Protein AF-A0A242P2S2-F1 (afdb_monomer_lite)

pLDDT: mean 82.56, std 17.28, range [23.89, 98.62]

Radius of gyration: 19.61 Å; chains: 1; bounding box: 48×42×58 Å

Structure (mmCIF, N/CA/C/O backbone):
data_AF-A0A242P2S2-F1
#
_entry.id   AF-A0A242P2S2-F1
#
loop_
_atom_site.group_PDB
_atom_site.id
_atom_site.type_symbol
_atom_site.label_atom_id
_atom_site.label_alt_id
_atom_site.label_comp_id
_atom_site.label_asym_id
_atom_site.label_entity_id
_atom_site.label_seq_id
_atom_site.pdbx_PDB_ins_code
_atom_site.Cartn_x
_atom_site.Cartn_y
_atom_site.Cartn_z
_atom_site.occupancy
_atom_site.B_iso_or_equiv
_atom_site.auth_seq_id
_atom_site.auth_comp_id
_atom_site.auth_asym_id
_atom_site.auth_atom_id
_atom_site.pdbx_PDB_model_num
ATOM 1 N N . ASP A 1 1 ? -19.877 22.192 -16.327 1.00 37.09 1 ASP A N 1
ATOM 2 C CA . ASP A 1 1 ? -19.896 20.778 -16.741 1.00 37.09 1 ASP A CA 1
ATOM 3 C C . ASP A 1 1 ? -18.847 20.513 -17.806 1.00 37.09 1 ASP A C 1
ATOM 5 O O . ASP A 1 1 ? -19.151 20.119 -18.924 1.00 37.09 1 ASP A O 1
ATOM 9 N N . ASP A 1 2 ? -17.588 20.746 -17.455 1.00 23.89 2 ASP A N 1
ATOM 10 C CA . ASP A 1 2 ? -16.438 20.114 -18.084 1.00 23.89 2 ASP A CA 1
ATOM 11 C C . ASP A 1 2 ? -16.195 18.804 -17.329 1.00 23.89 2 ASP A C 1
ATOM 13 O O . ASP A 1 2 ? -15.758 18.801 -16.185 1.00 23.89 2 ASP A O 1
ATOM 17 N N . GLY A 1 3 ? -16.570 17.675 -17.927 1.00 27.97 3 GLY A N 1
ATOM 18 C CA . GLY A 1 3 ? -16.524 16.349 -17.304 1.00 27.97 3 GLY A CA 1
ATOM 19 C C . GLY A 1 3 ? -15.111 15.806 -17.052 1.00 27.97 3 GLY A C 1
ATOM 20 O O . GLY A 1 3 ? -14.824 14.672 -17.424 1.00 27.97 3 GLY A O 1
ATOM 21 N N . SER A 1 4 ? -14.231 16.592 -16.430 1.00 29.72 4 SER A N 1
ATOM 22 C CA . SER A 1 4 ? -13.007 16.101 -15.813 1.00 29.72 4 SER A CA 1
ATOM 23 C C . SER A 1 4 ? -13.365 15.532 -14.442 1.00 29.72 4 SER A C 1
ATOM 25 O O . SER A 1 4 ? -13.563 16.242 -13.458 1.00 29.72 4 SER A O 1
ATOM 27 N N . ASP A 1 5 ? -13.507 14.210 -14.392 1.00 37.41 5 ASP A N 1
ATOM 28 C CA . ASP A 1 5 ? -13.643 13.459 -13.150 1.00 37.41 5 ASP A CA 1
ATOM 29 C C . ASP A 1 5 ? -12.279 13.449 -12.435 1.00 37.41 5 ASP A C 1
ATOM 31 O O . ASP A 1 5 ? -11.547 12.456 -12.436 1.00 37.41 5 ASP A O 1
ATOM 35 N N . TYR A 1 6 ? -11.895 14.599 -11.866 1.00 35.59 6 TYR A N 1
ATOM 36 C CA . TYR A 1 6 ? -10.832 14.705 -10.866 1.00 35.59 6 TYR A CA 1
ATOM 37 C C . TYR A 1 6 ? -11.293 13.973 -9.603 1.00 35.59 6 TYR A C 1
ATOM 39 O O . TYR A 1 6 ? -11.671 14.583 -8.607 1.00 35.59 6 TYR A O 1
ATOM 47 N N . GLY A 1 7 ? -11.298 12.643 -9.679 1.00 40.62 7 GLY A N 1
ATOM 48 C CA . GLY A 1 7 ? -11.591 11.747 -8.577 1.00 40.62 7 GLY A CA 1
ATOM 49 C C . GLY A 1 7 ? -12.837 12.136 -7.798 1.00 40.62 7 GLY A C 1
ATOM 50 O O . GLY A 1 7 ? -12.698 12.433 -6.619 1.00 40.62 7 GLY A O 1
ATOM 51 N N . ASP A 1 8 ? -14.008 12.120 -8.437 1.00 39.59 8 ASP A N 1
ATOM 52 C CA . ASP A 1 8 ? -15.352 12.064 -7.857 1.00 39.59 8 ASP A CA 1
ATOM 53 C C . ASP A 1 8 ? -15.370 12.423 -6.358 1.00 39.59 8 ASP A C 1
ATOM 55 O O . ASP A 1 8 ? -15.346 11.571 -5.453 1.00 39.59 8 ASP A O 1
ATOM 59 N N . TYR A 1 9 ? -15.245 13.730 -6.122 1.00 43.03 9 TYR A N 1
ATOM 60 C CA . TYR A 1 9 ? -15.128 14.369 -4.821 1.00 43.03 9 TYR A CA 1
ATOM 61 C C . TYR A 1 9 ? -16.240 13.853 -3.897 1.00 43.03 9 TYR A C 1
ATOM 63 O O . TYR A 1 9 ? -17.414 14.153 -4.101 1.00 43.03 9 TYR A O 1
ATOM 71 N N . ARG A 1 10 ? -15.897 13.092 -2.842 1.00 44.62 10 ARG A N 1
ATOM 72 C CA . ARG A 1 10 ? -16.881 12.484 -1.908 1.00 44.62 10 ARG A CA 1
ATOM 73 C C . ARG A 1 10 ? -17.629 13.498 -1.021 1.00 44.62 10 ARG A C 1
ATOM 75 O O . ARG A 1 10 ? -18.246 13.105 -0.030 1.00 44.62 10 ARG A O 1
ATOM 82 N N . GLY A 1 11 ? -17.581 14.783 -1.361 1.00 36.41 11 GLY A N 1
ATOM 83 C CA . GLY A 1 11 ? -18.175 15.864 -0.593 1.00 36.41 11 GLY A CA 1
ATOM 84 C C . GLY A 1 11 ? -17.327 16.256 0.614 1.00 36.41 11 GLY A C 1
ATOM 85 O O . GLY A 1 11 ? -16.681 15.429 1.263 1.00 36.41 11 GLY A O 1
ATOM 86 N N . TYR A 1 12 ? -17.360 17.542 0.942 1.00 37.66 12 TYR A N 1
ATOM 87 C CA . TYR A 1 12 ? -16.986 18.023 2.261 1.00 37.66 12 TYR A CA 1
ATOM 88 C C . TYR A 1 12 ? -18.095 17.681 3.275 1.00 37.66 12 TYR A C 1
ATOM 90 O O . TYR A 1 12 ? -19.274 17.865 2.960 1.00 37.66 12 TYR A O 1
ATOM 98 N N . PRO A 1 13 ? -17.754 17.250 4.504 1.00 48.38 13 PRO A N 1
ATOM 99 C CA . PRO A 1 13 ? -16.435 16.825 4.970 1.00 48.38 13 PRO A CA 1
ATOM 100 C C . PRO A 1 13 ? -16.262 15.303 4.807 1.00 48.38 13 PRO A C 1
ATOM 102 O O . PRO A 1 13 ? -16.835 14.521 5.570 1.00 48.38 13 PRO A O 1
ATOM 105 N N . SER A 1 14 ? -15.435 14.851 3.860 1.00 53.22 14 SER A N 1
ATOM 106 C CA . SER A 1 14 ? -14.985 13.454 3.819 1.00 53.22 14 SER A CA 1
ATOM 107 C C . SER A 1 14 ? -13.578 13.362 4.418 1.00 53.22 14 SER A C 1
ATOM 109 O O . SER A 1 14 ? -12.590 13.781 3.823 1.00 53.22 14 SER A O 1
ATOM 111 N N . LYS A 1 15 ? -13.488 12.849 5.652 1.00 58.38 15 LYS A N 1
ATOM 112 C CA . LYS A 1 15 ? -12.239 12.696 6.431 1.00 58.38 15 LYS A CA 1
ATOM 113 C C . LYS A 1 15 ? -11.510 11.369 6.134 1.00 58.38 15 LYS A C 1
ATOM 115 O O . LYS A 1 15 ? -10.888 10.790 7.017 1.00 58.38 15 LYS A O 1
ATOM 120 N N . GLY A 1 16 ? -11.668 10.833 4.919 1.00 64.56 16 GLY A N 1
ATOM 121 C CA . GLY A 1 16 ? -11.170 9.512 4.514 1.00 64.56 16 GLY A CA 1
ATOM 122 C C . GLY A 1 16 ? -12.272 8.516 4.127 1.00 64.56 16 GLY A C 1
ATOM 123 O O . GLY A 1 16 ? -13.381 8.892 3.739 1.00 64.56 16 GLY A O 1
ATOM 124 N N . ILE A 1 17 ? -11.967 7.216 4.203 1.00 66.75 17 ILE A N 1
ATOM 125 C CA . ILE A 1 17 ? -12.902 6.138 3.842 1.00 66.75 17 ILE A CA 1
ATOM 126 C C . ILE A 1 17 ? -13.903 5.935 4.991 1.00 66.75 17 ILE A C 1
ATOM 128 O O . ILE A 1 17 ? -13.603 5.281 5.985 1.00 66.75 17 ILE A O 1
ATOM 132 N N . LYS A 1 18 ? -15.110 6.500 4.860 1.00 60.59 18 LYS A N 1
ATOM 133 C CA . LYS A 1 18 ? -16.206 6.289 5.820 1.00 60.59 18 LYS A CA 1
ATOM 134 C C . LYS A 1 18 ? -16.840 4.915 5.616 1.00 60.59 18 LYS A C 1
ATOM 136 O O . LYS A 1 18 ? -17.357 4.636 4.535 1.00 60.59 18 LYS A O 1
ATOM 141 N N . VAL A 1 19 ? -16.893 4.106 6.672 1.00 59.22 19 VAL A N 1
ATOM 142 C CA . VAL A 1 19 ? -17.586 2.812 6.660 1.00 59.22 19 VAL A CA 1
ATOM 143 C C . VAL A 1 19 ? -18.727 2.837 7.670 1.00 59.22 19 VAL A C 1
ATOM 145 O O . VAL A 1 19 ? -18.517 3.033 8.861 1.00 59.22 19 VAL A O 1
ATOM 148 N N . LEU A 1 20 ? -19.962 2.701 7.181 1.00 52.44 20 LEU A N 1
ATOM 149 C CA . LEU A 1 20 ? -21.168 2.861 8.003 1.00 52.44 20 LEU A CA 1
ATOM 150 C C . LEU A 1 20 ? -21.566 1.576 8.744 1.00 52.44 20 LEU A C 1
ATOM 152 O O . LEU A 1 20 ? -22.248 1.669 9.762 1.00 52.44 20 LEU A O 1
ATOM 156 N N . ARG A 1 21 ? -21.179 0.393 8.232 1.00 53.78 21 ARG A N 1
ATOM 157 C CA . ARG A 1 21 ? -21.524 -0.940 8.773 1.00 53.78 21 ARG A CA 1
ATOM 158 C C . ARG A 1 21 ? -20.521 -2.015 8.328 1.00 53.78 21 ARG A C 1
ATOM 160 O O . ARG A 1 21 ? -20.844 -2.864 7.499 1.00 53.78 21 ARG A O 1
ATOM 167 N N . ALA A 1 22 ? -19.299 -1.982 8.853 1.00 51.09 22 ALA A N 1
ATOM 168 C CA . ALA A 1 22 ? -18.319 -3.028 8.573 1.00 51.09 22 ALA A CA 1
ATOM 169 C C . ALA A 1 22 ? -18.660 -4.290 9.367 1.00 51.09 22 ALA A C 1
ATOM 171 O O . ALA A 1 22 ? -18.365 -4.371 10.555 1.00 51.09 22 ALA A O 1
ATOM 172 N N . THR A 1 23 ? -19.333 -5.249 8.740 1.00 52.47 23 THR A N 1
ATOM 173 C CA . THR A 1 23 ? -19.746 -6.481 9.435 1.00 52.47 23 THR A CA 1
ATOM 174 C C . THR A 1 23 ? -18.936 -7.707 9.022 1.00 52.47 23 THR A C 1
ATOM 176 O O . THR A 1 23 ? -19.083 -8.758 9.640 1.00 52.47 23 THR A O 1
ATOM 179 N N . ASN A 1 24 ? -18.059 -7.592 8.016 1.00 60.16 24 ASN A N 1
ATOM 180 C CA . ASN A 1 24 ? -17.235 -8.696 7.529 1.00 60.16 24 ASN A CA 1
ATOM 181 C C . ASN A 1 24 ? -16.233 -8.202 6.474 1.00 60.16 24 ASN A C 1
ATOM 183 O O . ASN A 1 24 ? -16.622 -7.824 5.370 1.00 60.16 24 ASN A O 1
ATOM 187 N N . SER A 1 25 ? -14.941 -8.252 6.798 1.00 67.88 25 SER A N 1
ATOM 188 C CA . SER A 1 25 ? -13.873 -8.064 5.814 1.00 67.88 25 SER A CA 1
ATOM 189 C C . SER A 1 25 ? -13.501 -9.405 5.184 1.00 67.88 25 SER A C 1
ATOM 191 O O . SER A 1 25 ? -13.302 -10.395 5.885 1.00 67.88 25 SER A O 1
ATOM 193 N N . GLY A 1 26 ? -13.383 -9.458 3.855 1.00 77.25 26 GLY A N 1
ATOM 194 C CA . GLY A 1 26 ? -12.822 -10.634 3.181 1.00 77.25 26 GLY A CA 1
ATOM 195 C C . GLY A 1 26 ? -13.457 -11.045 1.859 1.00 77.25 26 GLY A C 1
ATOM 196 O O . GLY A 1 26 ? -12.910 -11.938 1.212 1.00 77.25 26 GLY A O 1
ATOM 197 N N . ASN A 1 27 ? -14.557 -10.417 1.429 1.00 88.19 27 ASN A N 1
ATOM 198 C CA . ASN A 1 27 ? -15.068 -10.595 0.068 1.00 88.19 27 ASN A CA 1
ATOM 199 C C . ASN A 1 27 ? -14.781 -9.350 -0.769 1.00 88.19 27 ASN A C 1
ATOM 201 O O . ASN A 1 27 ? -15.492 -8.351 -0.675 1.00 88.19 27 ASN A O 1
ATOM 205 N N . TYR A 1 28 ? -13.763 -9.452 -1.617 1.00 90.75 28 TYR A N 1
ATOM 206 C CA . TYR A 1 28 ? -13.315 -8.379 -2.498 1.00 90.75 28 TYR A CA 1
ATOM 207 C C . TYR A 1 28 ? -13.817 -8.536 -3.936 1.00 90.75 28 TYR A C 1
ATOM 209 O O . TYR A 1 28 ? -13.301 -7.871 -4.819 1.00 90.75 28 TYR A O 1
ATOM 217 N N . GLN A 1 29 ? -14.786 -9.416 -4.210 1.00 92.50 29 GLN A N 1
ATOM 218 C CA . GLN A 1 29 ? -15.284 -9.618 -5.572 1.00 92.50 29 GLN A CA 1
ATOM 219 C C . GLN A 1 29 ? -16.227 -8.495 -6.015 1.00 92.50 29 GLN A C 1
ATOM 221 O O . GLN A 1 29 ? -17.246 -8.219 -5.379 1.00 92.50 29 GLN A O 1
ATOM 226 N N . GLY A 1 30 ? -15.920 -7.929 -7.178 1.00 89.94 30 GLY A N 1
ATOM 227 C CA . GLY A 1 30 ? -16.681 -6.880 -7.837 1.00 89.94 30 GLY A CA 1
ATOM 228 C C . GLY A 1 30 ? -16.556 -5.519 -7.158 1.00 89.94 30 GLY A C 1
ATOM 229 O O . GLY A 1 30 ? -16.294 -5.401 -5.969 1.00 89.94 30 GLY A O 1
ATOM 230 N N . GLU A 1 31 ? -16.818 -4.465 -7.920 1.00 87.12 31 GLU A N 1
ATOM 231 C CA . GLU A 1 31 ? -16.674 -3.075 -7.472 1.00 87.12 31 GLU A CA 1
ATOM 232 C C . GLU A 1 31 ? -17.501 -2.745 -6.217 1.00 87.12 31 GLU A C 1
ATOM 234 O O . GLU A 1 31 ? -17.075 -1.979 -5.356 1.00 87.12 31 GLU A O 1
ATOM 239 N N . THR A 1 32 ? -18.662 -3.389 -6.038 1.00 85.56 32 THR A N 1
ATOM 240 C CA . THR A 1 32 ? -19.497 -3.176 -4.841 1.00 85.56 32 THR A CA 1
ATOM 241 C C . THR A 1 32 ? -18.808 -3.583 -3.534 1.00 85.56 32 THR A C 1
ATOM 243 O O . THR A 1 32 ? -19.297 -3.228 -2.464 1.00 85.56 32 THR A O 1
ATOM 246 N N . SER A 1 33 ? -17.695 -4.327 -3.585 1.00 87.06 33 SER A N 1
ATOM 247 C CA . SER A 1 33 ? -16.920 -4.678 -2.395 1.00 87.06 33 SER A CA 1
ATOM 248 C C . SER A 1 33 ? -16.238 -3.468 -1.755 1.00 87.06 33 SER A C 1
ATOM 250 O O . SER A 1 33 ? -15.971 -3.506 -0.554 1.00 87.06 33 SER A O 1
ATOM 252 N N . ILE A 1 34 ? -15.988 -2.398 -2.521 1.00 84.81 34 ILE A N 1
ATOM 253 C CA . ILE A 1 34 ? -15.310 -1.177 -2.057 1.00 84.81 34 ILE A CA 1
ATOM 254 C C . ILE A 1 34 ? -16.039 -0.557 -0.861 1.00 84.81 34 ILE A C 1
ATOM 256 O O . ILE A 1 34 ? -15.402 -0.052 0.058 1.00 84.81 34 ILE A O 1
ATOM 260 N N . THR A 1 35 ? -17.372 -0.618 -0.844 1.00 82.38 35 THR A N 1
ATOM 261 C CA . THR A 1 35 ? -18.205 -0.053 0.232 1.00 82.38 35 THR A CA 1
ATOM 262 C C . THR A 1 35 ? -18.628 -1.076 1.286 1.00 82.38 35 THR A C 1
ATOM 264 O O . THR A 1 35 ? -19.299 -0.718 2.254 1.00 82.38 35 THR A O 1
ATOM 267 N N . LYS A 1 36 ? -18.240 -2.346 1.116 1.00 83.12 36 LYS A N 1
ATOM 268 C CA . LYS A 1 36 ? -18.606 -3.463 2.004 1.00 83.12 36 LYS A CA 1
ATOM 269 C C . LYS A 1 36 ? -17.458 -3.949 2.886 1.00 83.12 36 LYS A C 1
ATOM 271 O O . LYS A 1 36 ? -17.711 -4.694 3.823 1.00 83.12 36 LYS A O 1
ATOM 276 N N . ASN A 1 37 ? -16.224 -3.541 2.600 1.00 86.44 37 ASN A N 1
ATOM 277 C CA . ASN A 1 37 ? -15.040 -3.939 3.356 1.00 86.44 37 ASN A CA 1
ATOM 278 C C . ASN A 1 37 ? -14.344 -2.712 3.946 1.00 86.44 37 ASN A C 1
ATOM 280 O O . ASN A 1 37 ? -14.461 -1.600 3.427 1.00 86.44 37 ASN A O 1
ATOM 284 N N . ASN A 1 38 ? -13.580 -2.936 5.010 1.00 88.88 38 ASN A N 1
ATOM 285 C CA . ASN A 1 38 ? -12.728 -1.905 5.579 1.00 88.88 38 ASN A CA 1
ATOM 286 C C . ASN A 1 38 ? -11.386 -1.825 4.855 1.00 88.88 38 ASN A C 1
ATOM 288 O O . ASN A 1 38 ? -10.821 -2.833 4.427 1.00 88.88 38 ASN A O 1
ATOM 292 N N . PHE A 1 39 ? -10.858 -0.608 4.803 1.00 90.56 39 PHE A N 1
ATOM 293 C CA . PHE A 1 39 ? -9.456 -0.361 4.511 1.00 90.56 39 PHE A CA 1
ATOM 294 C C . PHE A 1 39 ? -8.560 -0.888 5.648 1.00 90.56 39 PHE A C 1
ATOM 296 O O . PHE A 1 39 ? -8.945 -0.805 6.815 1.00 90.56 39 PHE A O 1
ATOM 303 N N . PRO A 1 40 ? -7.340 -1.356 5.369 1.00 94.25 40 PRO A N 1
ATOM 304 C CA . PRO A 1 40 ? -6.748 -1.621 4.052 1.00 94.25 40 PRO A CA 1
ATOM 305 C C . PRO A 1 40 ? -6.909 -3.077 3.568 1.00 94.25 40 PRO A C 1
ATOM 307 O O . PRO A 1 40 ? -7.127 -3.988 4.369 1.00 94.25 40 PRO A O 1
ATOM 310 N N . THR A 1 41 ? -6.714 -3.302 2.262 1.00 94.75 41 THR A N 1
ATOM 311 C CA . THR A 1 41 ? -6.437 -4.626 1.661 1.00 94.75 41 THR A CA 1
ATOM 312 C C . THR A 1 41 ? -4.970 -4.831 1.304 1.00 94.75 41 THR A C 1
ATOM 314 O O . THR A 1 41 ? -4.519 -5.972 1.204 1.00 94.75 41 THR A O 1
ATOM 317 N N . THR A 1 42 ? -4.206 -3.758 1.119 1.00 96.69 42 THR A N 1
ATOM 318 C CA . THR A 1 42 ? -2.761 -3.827 0.874 1.00 96.69 42 THR A CA 1
ATOM 319 C C . THR A 1 42 ? -1.986 -3.307 2.075 1.00 96.69 42 THR A C 1
ATOM 321 O O . THR A 1 42 ? -2.492 -2.487 2.835 1.00 96.69 42 THR A O 1
ATOM 324 N N . GLY A 1 43 ? -0.745 -3.738 2.262 1.00 97.25 43 GLY A N 1
ATOM 325 C CA . GLY A 1 43 ? 0.096 -3.215 3.338 1.00 97.25 43 GLY A CA 1
ATOM 326 C C . GLY A 1 43 ? 1.578 -3.288 3.015 1.00 97.25 43 GLY A C 1
ATOM 327 O O . GLY A 1 43 ? 1.986 -4.020 2.120 1.00 97.25 43 GLY A O 1
ATOM 328 N N . SER A 1 44 ? 2.362 -2.523 3.762 1.00 97.81 44 SER A N 1
ATOM 329 C CA . SER A 1 44 ? 3.824 -2.532 3.773 1.00 97.81 44 SER A CA 1
ATOM 330 C C . SER A 1 44 ? 4.287 -2.156 5.177 1.00 97.81 44 SER A C 1
ATOM 332 O O . SER A 1 44 ? 3.534 -1.541 5.938 1.00 97.81 44 SER A O 1
ATOM 334 N N . HIS A 1 45 ? 5.523 -2.509 5.526 1.00 97.69 45 HIS A N 1
ATOM 335 C CA . HIS A 1 45 ? 6.109 -2.131 6.807 1.00 97.69 45 HIS A CA 1
ATOM 336 C C . HIS A 1 45 ? 6.115 -0.601 6.978 1.00 97.69 45 HIS A C 1
ATOM 338 O O . HIS A 1 45 ? 6.422 0.142 6.043 1.00 97.69 45 HIS A O 1
ATOM 344 N N . GLY A 1 46 ? 5.754 -0.131 8.172 1.00 95.50 46 GLY A N 1
ATOM 345 C CA . GLY A 1 46 ? 5.788 1.285 8.546 1.00 95.50 46 GLY A CA 1
ATOM 346 C C . GLY A 1 46 ? 4.564 2.097 8.114 1.00 95.50 46 GLY A C 1
ATOM 347 O O . GLY A 1 46 ? 4.293 3.127 8.726 1.00 95.50 46 GLY A O 1
ATOM 348 N N . LEU A 1 47 ? 3.765 1.622 7.149 1.00 95.56 47 LEU A N 1
ATOM 349 C CA . LEU A 1 47 ? 2.523 2.303 6.772 1.00 95.56 47 LEU A CA 1
ATOM 350 C C . LEU A 1 47 ? 1.548 2.343 7.950 1.00 95.56 47 LEU A C 1
ATOM 352 O O . LEU A 1 47 ? 1.426 1.378 8.712 1.00 95.56 47 LEU A O 1
ATOM 356 N N . TYR A 1 48 ? 0.840 3.460 8.104 1.00 94.81 48 TYR A N 1
ATOM 357 C CA . TYR A 1 48 ? -0.082 3.655 9.217 1.00 94.81 48 TYR A CA 1
ATOM 358 C C . TYR A 1 48 ? -1.343 4.416 8.834 1.00 94.81 48 TYR A C 1
ATOM 360 O O . TYR A 1 48 ? -1.386 5.154 7.860 1.00 94.81 48 TYR A O 1
ATOM 368 N N . PHE A 1 49 ? -2.387 4.262 9.635 1.00 93.44 49 PHE A N 1
ATOM 369 C CA . PHE A 1 49 ? -3.618 5.029 9.493 1.00 93.44 49 PHE A CA 1
ATOM 370 C C . PHE A 1 49 ? -4.217 5.346 10.856 1.00 93.44 49 PHE A C 1
ATOM 372 O O . PHE A 1 49 ? -3.826 4.775 11.876 1.00 93.44 49 PHE A O 1
ATOM 379 N N . TYR A 1 50 ? -5.166 6.274 10.865 1.00 93.00 50 TYR A N 1
ATOM 380 C CA . TYR A 1 50 ? -5.849 6.714 12.071 1.00 93.00 50 TYR A CA 1
ATOM 381 C C . TYR A 1 50 ? -7.296 6.226 12.066 1.00 93.00 50 TYR A C 1
ATOM 383 O O . TYR A 1 50 ? -7.998 6.368 11.065 1.00 93.00 50 TYR A O 1
ATOM 391 N N . LEU A 1 51 ? -7.754 5.687 13.194 1.00 92.31 51 LEU A N 1
ATOM 392 C CA . LEU A 1 51 ? -9.172 5.451 13.445 1.00 92.31 51 LEU A CA 1
ATOM 393 C C . LEU A 1 51 ? -9.737 6.572 14.316 1.00 92.31 51 LEU A C 1
ATOM 395 O O . LEU A 1 51 ? -9.355 6.718 15.481 1.00 92.31 51 LEU A O 1
ATOM 399 N N . LEU A 1 52 ? -10.671 7.327 13.738 1.00 89.88 52 LEU A N 1
ATOM 400 C CA . LEU A 1 52 ? -11.534 8.266 14.449 1.00 89.88 52 LEU A CA 1
ATOM 401 C C . LEU A 1 52 ? -12.743 7.509 14.996 1.00 89.88 52 LEU A C 1
ATOM 403 O O . LEU A 1 52 ? -13.442 6.815 14.257 1.00 89.88 52 LEU A O 1
ATOM 407 N N . LEU A 1 53 ? -12.973 7.631 16.299 1.00 87.00 53 LEU A N 1
ATOM 408 C CA . LEU A 1 53 ? -13.928 6.810 17.035 1.00 87.00 53 LEU A CA 1
ATOM 409 C C . LEU A 1 53 ? -15.057 7.683 17.587 1.00 87.00 53 LEU A C 1
ATOM 411 O O . LEU A 1 53 ? -14.815 8.745 18.154 1.00 87.00 53 LEU A O 1
ATOM 415 N N . GLY A 1 54 ? -16.298 7.224 17.428 1.00 86.38 54 GLY A N 1
ATOM 416 C CA . GLY A 1 54 ? -17.476 7.838 18.038 1.00 86.38 54 GLY A CA 1
ATOM 417 C C . GLY A 1 54 ? -17.964 7.007 19.222 1.00 86.38 54 GLY A C 1
ATOM 418 O O . GLY A 1 54 ? -18.097 5.793 19.103 1.00 86.38 54 GLY A O 1
ATOM 419 N N . GLY A 1 55 ? -18.239 7.649 20.359 1.00 89.31 55 GLY A N 1
ATOM 420 C CA . GLY A 1 55 ? -18.795 6.983 21.547 1.00 89.31 55 GLY A CA 1
ATOM 421 C C . GLY A 1 55 ? -17.799 6.169 22.386 1.00 89.31 55 GLY A C 1
ATOM 422 O O . GLY A 1 55 ? -18.196 5.609 23.402 1.00 89.31 55 GLY A O 1
ATOM 423 N N . ILE A 1 56 ? -16.518 6.125 22.007 1.00 92.94 56 ILE A N 1
ATOM 424 C CA . ILE A 1 56 ? -15.425 5.517 22.779 1.00 92.94 56 ILE A CA 1
ATOM 425 C C . ILE A 1 56 ? -14.142 6.328 22.578 1.00 92.94 56 ILE A C 1
ATOM 427 O O . ILE A 1 56 ? -13.921 6.874 21.496 1.00 92.94 56 ILE A O 1
ATOM 431 N N . THR A 1 57 ? -13.299 6.425 23.609 1.00 95.75 57 THR A N 1
ATOM 432 C CA . THR A 1 57 ? -12.028 7.150 23.500 1.00 95.75 57 THR A CA 1
ATOM 433 C C . THR A 1 57 ? -10.919 6.265 22.916 1.00 95.75 57 THR A C 1
ATOM 435 O O . THR A 1 57 ? -10.938 5.042 23.105 1.00 95.75 57 THR A O 1
ATOM 438 N N . PRO A 1 58 ? -9.915 6.854 22.242 1.00 96.81 58 PRO 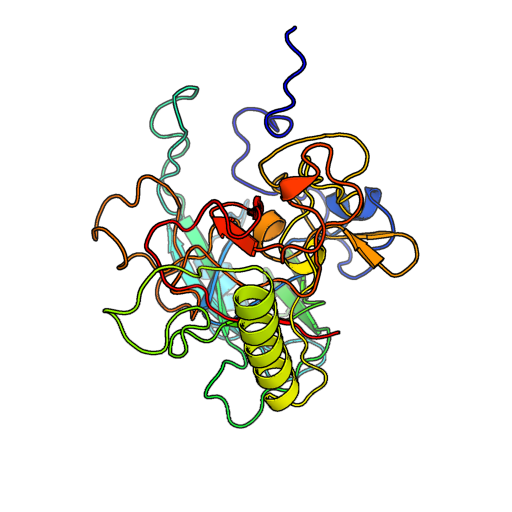A N 1
ATOM 439 C CA . PRO A 1 58 ? -8.727 6.126 21.808 1.00 96.81 58 PRO A CA 1
ATOM 440 C C . PRO A 1 58 ? -8.035 5.362 22.949 1.00 96.81 58 PRO A C 1
ATOM 442 O O . PRO A 1 58 ? -7.659 4.207 22.782 1.00 96.81 58 PRO A O 1
ATOM 445 N N . GLU A 1 59 ? -7.918 5.951 24.139 1.00 97.62 59 GLU A N 1
ATOM 446 C CA . GLU A 1 59 ? -7.290 5.321 25.307 1.00 97.62 59 GLU A CA 1
ATOM 447 C C . GLU A 1 59 ? -8.027 4.049 25.733 1.00 97.62 59 GLU A C 1
ATOM 449 O O . GLU A 1 59 ? -7.385 3.045 26.043 1.00 97.62 59 GLU A O 1
ATOM 454 N N . ALA A 1 60 ? -9.364 4.066 25.711 1.00 96.50 60 ALA A N 1
ATOM 455 C CA . ALA A 1 60 ? -10.177 2.902 26.045 1.00 96.50 60 ALA A CA 1
ATOM 456 C C . ALA A 1 60 ? -9.985 1.773 25.021 1.00 96.50 60 ALA A C 1
ATOM 458 O O . ALA A 1 60 ? -9.811 0.617 25.406 1.00 96.50 60 ALA A O 1
ATOM 459 N N . VAL A 1 61 ? -9.921 2.101 23.725 1.00 96.62 61 VAL A N 1
ATOM 460 C CA . VAL A 1 61 ? -9.610 1.117 22.675 1.00 96.62 61 VAL A CA 1
ATOM 461 C C . VAL A 1 61 ? -8.197 0.556 22.840 1.00 96.62 61 VAL A C 1
ATOM 463 O O . VAL A 1 61 ? -8.004 -0.657 22.731 1.00 96.62 61 VAL A O 1
ATOM 466 N N . LEU A 1 62 ? -7.205 1.397 23.148 1.00 98.12 62 LEU A N 1
ATOM 467 C CA . LEU A 1 62 ? -5.842 0.933 23.412 1.00 98.12 62 LEU A CA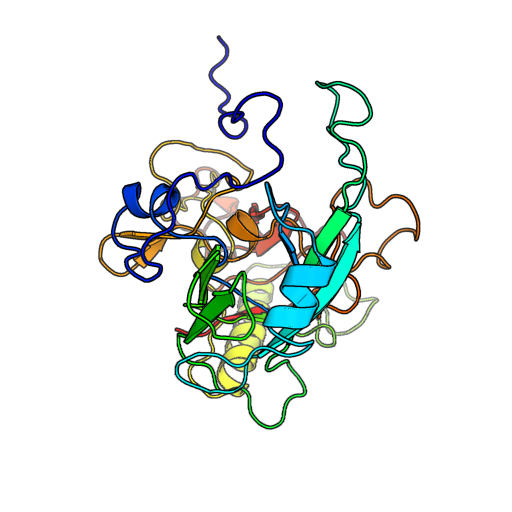 1
ATOM 468 C C . LEU A 1 62 ? -5.798 0.001 24.632 1.00 98.12 62 LEU A C 1
ATOM 470 O O . LEU A 1 62 ? -5.146 -1.039 24.578 1.00 98.12 62 LEU A O 1
ATOM 474 N N . ALA A 1 63 ? -6.507 0.335 25.711 1.00 97.75 63 ALA A N 1
ATOM 475 C CA . ALA A 1 63 ? -6.590 -0.496 26.910 1.00 97.75 63 ALA A CA 1
ATOM 476 C C . ALA A 1 63 ? -7.293 -1.842 26.646 1.00 97.75 63 ALA A C 1
ATOM 478 O O . ALA A 1 63 ? -6.868 -2.870 27.171 1.00 97.75 63 ALA A O 1
ATOM 479 N N . ALA A 1 64 ? -8.327 -1.856 25.799 1.00 97.31 64 ALA A N 1
ATOM 480 C CA . ALA A 1 64 ? -9.059 -3.065 25.424 1.00 97.31 64 ALA A CA 1
ATOM 481 C C . ALA A 1 64 ? -8.220 -4.050 24.592 1.00 97.31 64 ALA A C 1
ATOM 483 O O . ALA A 1 64 ? -8.329 -5.263 24.771 1.00 97.31 64 ALA A O 1
ATOM 484 N N . ASN A 1 65 ? -7.380 -3.541 23.684 1.00 97.75 65 ASN A N 1
ATOM 485 C CA . ASN A 1 65 ? -6.672 -4.368 22.699 1.00 97.75 65 ASN A CA 1
ATOM 486 C C . ASN A 1 65 ? -5.183 -4.573 23.012 1.00 97.75 65 ASN A C 1
ATOM 488 O O . ASN A 1 65 ? -4.578 -5.523 22.515 1.00 97.75 65 ASN A O 1
ATOM 492 N N . GLY A 1 66 ? -4.593 -3.701 23.831 1.00 97.75 66 GLY A N 1
ATOM 493 C CA . GLY A 1 66 ? -3.152 -3.612 24.030 1.00 97.75 66 GLY A CA 1
ATOM 494 C C . GLY A 1 66 ? -2.435 -2.884 22.887 1.00 97.75 66 GLY A C 1
ATOM 495 O O . GLY A 1 66 ? -3.028 -2.478 21.890 1.00 97.75 66 GLY A O 1
ATOM 496 N N . ARG A 1 67 ? -1.115 -2.720 23.038 1.00 98.19 67 ARG A N 1
ATOM 497 C CA . ARG A 1 67 ? -0.260 -2.017 22.061 1.00 98.19 67 ARG A CA 1
ATOM 498 C C . ARG A 1 67 ? 0.059 -2.836 20.815 1.00 98.19 67 ARG A C 1
ATOM 500 O O . ARG A 1 67 ? 0.442 -2.257 19.809 1.00 98.19 67 ARG A O 1
ATOM 507 N N . THR A 1 68 ? -0.074 -4.158 20.879 1.00 98.31 68 THR A N 1
ATOM 508 C CA . THR A 1 68 ? 0.279 -5.045 19.769 1.00 98.31 68 THR A CA 1
ATOM 509 C C . THR A 1 68 ? -0.872 -5.983 19.472 1.00 98.31 68 THR A C 1
ATOM 511 O O . THR A 1 68 ? -1.261 -6.772 20.332 1.00 98.31 68 THR A O 1
ATOM 514 N N . ILE A 1 69 ? -1.368 -5.954 18.237 1.00 98.00 69 ILE A N 1
ATOM 515 C CA . ILE A 1 69 ? -2.405 -6.875 17.765 1.00 98.00 69 ILE A CA 1
ATOM 516 C C . ILE A 1 69 ? -1.780 -7.866 16.789 1.00 98.00 69 ILE A C 1
ATOM 518 O O . ILE A 1 69 ? -1.111 -7.487 15.826 1.00 98.00 69 ILE A O 1
ATOM 522 N N . LYS A 1 70 ? -2.002 -9.154 17.040 1.00 97.69 70 LYS A N 1
ATOM 523 C CA . LYS A 1 70 ? -1.677 -10.233 16.103 1.00 97.69 70 LYS A CA 1
ATOM 524 C C . LYS A 1 70 ? -2.887 -10.535 15.225 1.00 97.69 70 LYS A C 1
ATOM 526 O O . LYS A 1 70 ? -4.025 -10.331 15.650 1.00 97.69 70 LYS A O 1
ATOM 531 N N . SER A 1 71 ? -2.635 -11.001 14.007 1.00 96.75 71 SER A N 1
ATOM 532 C CA . SER A 1 71 ? -3.702 -11.445 13.118 1.00 96.75 71 SER A CA 1
ATOM 533 C C . SER A 1 71 ? -4.430 -12.658 13.694 1.00 96.75 71 SER A C 1
ATOM 535 O O . SER A 1 71 ? -3.859 -13.444 14.454 1.00 96.75 71 SER A O 1
ATOM 537 N N . VAL A 1 72 ? -5.693 -12.822 13.306 1.00 95.88 72 VAL A N 1
ATOM 538 C CA . VAL A 1 72 ? -6.536 -13.954 13.715 1.00 95.88 72 VAL A CA 1
ATOM 539 C C . VAL A 1 72 ? -5.926 -15.278 13.252 1.00 95.88 72 VAL A C 1
ATOM 541 O O . VAL A 1 72 ? -5.885 -16.246 14.003 1.00 95.88 72 VAL A O 1
ATOM 544 N N . GLU A 1 73 ? -5.407 -15.308 12.028 1.00 95.38 73 GLU A N 1
ATOM 545 C CA . GLU A 1 73 ? -4.779 -16.476 11.417 1.00 95.38 73 GLU A CA 1
ATOM 546 C C . GLU A 1 73 ? -3.312 -16.655 11.849 1.00 95.38 73 GLU A C 1
ATOM 548 O O . GLU A 1 73 ? -2.676 -17.635 11.463 1.00 95.38 73 GLU A O 1
ATOM 553 N N . GLY A 1 74 ? -2.737 -15.719 12.610 1.00 94.00 74 GLY A N 1
ATOM 554 C CA . GLY A 1 74 ? -1.297 -15.643 12.863 1.00 94.00 74 GLY A CA 1
ATOM 555 C C . GLY A 1 74 ? -0.474 -15.288 11.613 1.00 94.00 74 GLY A C 1
ATOM 556 O O . GLY A 1 74 ? -1.006 -15.060 10.522 1.00 94.00 74 GLY A O 1
ATOM 557 N N . GLY A 1 75 ? 0.849 -15.247 11.767 1.00 92.69 75 GLY A N 1
ATOM 558 C CA . GLY A 1 75 ? 1.796 -14.895 10.705 1.00 92.69 75 GLY A CA 1
ATOM 559 C C . GLY A 1 75 ? 2.743 -13.768 11.111 1.00 92.69 75 GLY A C 1
ATOM 560 O O . GLY A 1 75 ? 2.871 -13.440 12.292 1.00 92.69 75 GLY A O 1
ATOM 561 N N . ASN A 1 76 ? 3.396 -13.179 10.110 1.00 94.75 76 ASN A N 1
ATOM 562 C CA . ASN A 1 76 ? 4.538 -12.285 10.316 1.00 94.75 76 ASN A CA 1
ATOM 563 C C . ASN A 1 76 ? 4.196 -10.796 10.310 1.00 94.75 76 ASN A C 1
ATOM 565 O O . ASN A 1 76 ? 5.094 -9.970 10.442 1.00 94.75 76 ASN A O 1
ATOM 569 N N . VAL A 1 77 ? 2.916 -10.441 10.182 1.00 97.94 77 VAL A N 1
ATOM 570 C CA . VAL A 1 77 ? 2.459 -9.055 10.311 1.00 97.94 77 VAL A CA 1
ATOM 571 C C . VAL A 1 77 ? 1.711 -8.894 11.629 1.00 97.94 77 VAL A C 1
ATOM 573 O O . VAL A 1 77 ? 0.937 -9.750 12.059 1.00 97.94 77 VAL A O 1
ATOM 576 N N . SER A 1 78 ? 1.951 -7.771 12.285 1.00 98.44 78 SER A N 1
ATOM 577 C CA . SER A 1 78 ? 1.238 -7.330 13.474 1.00 98.44 78 SER A CA 1
ATOM 578 C C . SER A 1 78 ? 0.948 -5.841 13.396 1.00 98.44 78 SER A C 1
ATOM 580 O O . SER A 1 78 ? 1.577 -5.117 12.627 1.00 98.44 78 SER A O 1
ATOM 582 N N . LEU A 1 79 ? -0.009 -5.387 14.194 1.00 98.62 79 LEU A N 1
ATOM 583 C CA . LEU A 1 79 ? -0.318 -3.970 14.324 1.00 98.62 79 LEU A CA 1
ATOM 584 C C . LEU A 1 79 ? 0.330 -3.432 15.589 1.00 98.62 79 LEU A C 1
ATOM 586 O O . LEU A 1 79 ? 0.210 -4.060 16.641 1.00 98.62 79 LEU A O 1
ATOM 590 N N . SER A 1 80 ? 0.959 -2.267 15.485 1.00 98.50 80 SER A N 1
ATOM 591 C CA . SER A 1 80 ? 1.343 -1.445 16.630 1.00 98.50 80 SER A CA 1
ATOM 592 C C . SER A 1 80 ? 0.305 -0.342 16.812 1.00 98.50 80 SER A C 1
ATOM 594 O O . SER A 1 80 ? 0.010 0.392 15.867 1.00 98.50 80 SER A O 1
ATOM 596 N N . LEU A 1 81 ? -0.280 -0.258 18.004 1.00 98.38 81 LEU A N 1
ATOM 597 C CA . LEU A 1 81 ? -1.311 0.707 18.366 1.00 98.38 81 LEU A CA 1
ATOM 598 C C . LEU A 1 81 ? -0.743 1.758 19.316 1.00 98.38 81 LEU A C 1
ATOM 600 O O . LEU A 1 81 ? -0.105 1.438 20.324 1.00 98.38 81 LEU A O 1
ATOM 604 N N . SER A 1 82 ? -1.068 3.015 19.041 1.00 98.06 82 SER A N 1
ATOM 605 C CA . SER A 1 82 ? -0.816 4.130 19.947 1.00 98.06 82 SER A CA 1
ATOM 606 C C . SER A 1 82 ? -1.957 5.141 19.913 1.00 98.06 82 SER A C 1
ATOM 608 O O . SER A 1 82 ? -2.669 5.284 18.919 1.00 98.06 82 SER A O 1
ATOM 610 N N . VAL A 1 83 ? -2.136 5.849 21.026 1.00 97.69 83 VAL A N 1
ATOM 611 C CA . VAL A 1 83 ? -2.979 7.046 21.057 1.00 97.69 83 VAL A CA 1
ATOM 612 C C . VAL A 1 83 ? -2.186 8.183 20.431 1.00 97.69 83 VAL A C 1
ATOM 614 O O . VAL A 1 83 ? -1.017 8.389 20.758 1.00 97.69 83 VAL A O 1
ATOM 617 N N . SER A 1 84 ? -2.811 8.908 19.513 1.00 94.50 84 SER A N 1
ATOM 618 C CA . SER A 1 84 ? -2.195 10.041 18.834 1.00 94.50 84 SER A CA 1
ATOM 619 C C . SER A 1 84 ? -3.268 11.049 18.419 1.00 94.50 84 SER A C 1
ATOM 621 O O . SER A 1 84 ? -4.446 10.902 18.751 1.00 94.50 84 SER A O 1
ATOM 623 N N . LYS A 1 85 ? -2.857 12.078 17.686 1.00 90.50 85 LYS A N 1
ATOM 624 C CA . LYS A 1 85 ? -3.765 12.937 16.932 1.00 90.50 85 LYS A CA 1
ATOM 625 C C . LYS A 1 85 ? -3.545 12.687 15.446 1.00 90.50 85 LYS A C 1
ATOM 627 O O . LYS A 1 85 ? -2.427 12.362 15.041 1.00 90.50 85 LYS A O 1
ATOM 632 N N . THR A 1 86 ? -4.600 12.810 14.646 1.00 86.06 86 THR A N 1
ATOM 633 C CA . THR A 1 86 ? -4.428 12.885 13.191 1.00 86.06 86 THR A CA 1
ATOM 634 C C . THR A 1 86 ? -3.533 14.072 12.847 1.00 86.06 86 THR A C 1
ATOM 636 O O . THR A 1 86 ? -3.428 15.023 13.625 1.00 86.06 86 THR A O 1
ATOM 639 N N . THR A 1 87 ? -2.919 14.045 11.670 1.00 77.50 87 THR A N 1
ATOM 640 C CA . THR A 1 87 ? -2.347 15.262 11.091 1.00 77.50 87 THR A CA 1
ATOM 641 C C . THR A 1 87 ? -3.456 16.289 10.849 1.00 77.50 87 THR A C 1
ATOM 643 O O . THR A 1 87 ? -4.639 15.932 10.764 1.00 77.50 87 THR A O 1
ATOM 646 N N . GLU A 1 88 ? -3.085 17.563 10.749 1.00 73.38 88 GLU A N 1
ATOM 647 C CA . GLU A 1 88 ? -3.971 18.546 10.131 1.00 73.38 88 GLU A CA 1
ATOM 648 C C . GLU A 1 88 ? -4.108 18.189 8.652 1.00 73.38 88 GLU A C 1
ATOM 650 O O . GLU A 1 88 ? -3.147 17.776 7.996 1.00 73.38 88 GLU A O 1
ATOM 655 N N . TRP A 1 89 ? -5.334 18.243 8.149 1.00 68.62 89 TRP A N 1
ATOM 656 C CA . TRP A 1 89 ? -5.593 17.928 6.754 1.00 68.62 89 TRP A CA 1
ATOM 657 C C . TRP A 1 89 ? -5.551 19.238 5.979 1.00 68.62 89 TRP A C 1
ATOM 659 O O . TRP A 1 89 ? -6.297 20.171 6.282 1.00 68.62 89 TRP A O 1
ATOM 669 N N . GLU A 1 90 ? -4.681 19.308 4.984 1.00 59.84 90 GLU A N 1
ATOM 670 C CA . GLU A 1 90 ? -4.687 20.377 3.994 1.00 59.84 90 GLU A CA 1
ATOM 671 C C . GLU A 1 90 ? -5.509 19.933 2.781 1.00 59.84 90 GLU A C 1
ATOM 673 O O . GLU A 1 90 ? -5.640 18.741 2.493 1.00 59.84 90 GLU A O 1
ATOM 678 N N . HIS A 1 91 ? -6.075 20.891 2.057 1.00 58.81 91 HIS A N 1
ATOM 679 C CA . HIS A 1 91 ? -6.619 20.652 0.726 1.00 58.81 91 HIS A CA 1
ATOM 680 C C . HIS A 1 91 ? -5.884 21.570 -0.252 1.00 58.81 91 HIS A C 1
ATOM 682 O O . HIS A 1 91 ? -5.538 22.704 0.081 1.00 58.81 91 HIS A O 1
ATOM 688 N N . GLY A 1 92 ? -5.691 21.125 -1.491 1.00 51.19 92 GLY A N 1
ATOM 689 C CA . GLY A 1 92 ? -5.298 22.042 -2.559 1.00 51.19 92 GLY A CA 1
ATOM 690 C C . GLY A 1 92 ? -6.465 22.980 -2.868 1.00 51.19 92 GLY A C 1
ATOM 691 O O . GLY A 1 92 ? -7.568 22.484 -3.061 1.00 51.19 92 GLY A O 1
ATOM 692 N N . GLY A 1 93 ? -6.248 24.302 -2.839 1.00 51.59 93 GLY A N 1
ATOM 693 C CA . GLY A 1 93 ? -7.026 25.403 -3.460 1.00 51.59 93 GLY A CA 1
ATOM 694 C C . GLY A 1 93 ? -8.553 25.554 -3.257 1.00 51.59 93 GLY A C 1
ATOM 695 O O . GLY A 1 93 ? -9.064 26.662 -3.388 1.00 51.59 93 GLY A O 1
ATOM 696 N N . HIS A 1 94 ? -9.300 24.493 -2.947 1.00 47.69 94 HIS A N 1
ATOM 697 C CA . HIS A 1 94 ? -10.755 24.385 -3.099 1.00 47.69 94 HIS A CA 1
ATOM 698 C C . HIS A 1 94 ? -11.451 23.798 -1.852 1.00 47.69 94 HIS A C 1
ATOM 700 O O . HIS A 1 94 ? -12.181 22.811 -1.922 1.00 47.69 94 HIS A O 1
ATOM 706 N N . GLY A 1 95 ? -11.234 24.412 -0.688 1.00 54.41 95 GLY A N 1
ATOM 707 C CA . GLY A 1 95 ? -11.790 23.988 0.602 1.00 54.41 95 GLY A CA 1
ATOM 708 C C . GLY A 1 95 ? -11.530 25.018 1.713 1.00 54.41 95 GLY A C 1
ATOM 709 O O . GLY A 1 95 ? -10.911 26.053 1.454 1.00 54.41 95 GLY A O 1
ATOM 710 N N . PRO A 1 96 ? -12.037 24.793 2.937 1.00 51.47 96 PRO A N 1
ATOM 711 C CA . PRO A 1 96 ? -11.667 25.598 4.097 1.00 51.47 96 PRO A CA 1
ATOM 712 C C . PRO A 1 96 ? -10.255 25.232 4.570 1.00 51.47 96 PRO A C 1
ATOM 714 O O . PRO A 1 96 ? -9.945 24.051 4.677 1.00 51.47 96 PRO A O 1
ATOM 717 N N . TYR A 1 97 ? -9.427 26.228 4.899 1.00 56.97 97 TYR A N 1
ATOM 718 C CA . TYR A 1 97 ? -8.113 26.015 5.511 1.00 56.97 97 TYR A CA 1
ATOM 719 C C . TYR A 1 97 ? -8.199 26.213 7.036 1.00 56.97 97 TYR A C 1
ATOM 721 O O . TYR A 1 97 ? -8.553 27.317 7.468 1.00 56.97 97 TYR A O 1
ATOM 729 N N . PRO A 1 98 ? -7.884 25.189 7.856 1.00 62.19 98 PRO A N 1
ATOM 730 C CA . PRO A 1 98 ? -7.521 23.811 7.480 1.00 62.19 98 PRO A CA 1
ATOM 731 C C . PRO A 1 98 ? -8.740 22.953 7.069 1.00 62.19 98 PRO A C 1
ATOM 733 O O . PRO A 1 98 ? -9.850 23.177 7.559 1.00 62.19 98 PRO A O 1
ATOM 736 N N . TYR A 1 99 ? -8.534 21.932 6.216 1.00 59.72 99 TYR A N 1
ATOM 737 C CA . TYR A 1 99 ? -9.594 21.015 5.732 1.00 59.72 99 TYR A CA 1
ATOM 738 C C . TYR A 1 99 ? -10.247 20.249 6.892 1.00 59.72 99 TYR A C 1
ATOM 740 O O . TYR A 1 99 ? -11.434 19.916 6.864 1.00 59.72 99 TYR A O 1
ATOM 748 N N . GLY A 1 100 ? -9.464 19.988 7.938 1.00 68.88 100 GLY A N 1
ATOM 749 C CA . GLY A 1 100 ? -9.921 19.470 9.216 1.00 68.88 100 GLY A CA 1
ATOM 750 C C . GLY A 1 100 ? -8.850 19.661 10.282 1.00 68.88 100 GLY A C 1
ATOM 751 O O . GLY A 1 100 ? -7.658 19.533 10.003 1.00 68.88 100 GLY A O 1
ATOM 752 N N . LEU A 1 101 ? -9.289 19.959 11.504 1.00 77.94 101 LEU A N 1
ATOM 753 C CA . LEU A 1 101 ? -8.405 20.037 12.664 1.00 77.94 101 LEU A CA 1
ATOM 754 C C . LEU A 1 101 ? -7.889 18.647 13.040 1.00 77.94 101 LEU A C 1
ATOM 756 O O . LEU A 1 101 ? -8.570 17.643 12.827 1.00 77.94 101 LEU A O 1
ATOM 760 N N . ALA A 1 102 ? -6.708 18.608 13.653 1.00 84.50 102 ALA A N 1
ATOM 761 C CA . ALA A 1 102 ? -6.172 17.397 14.254 1.00 84.50 102 ALA A CA 1
ATOM 762 C C . ALA A 1 102 ? -7.133 16.838 15.324 1.00 84.50 102 ALA A C 1
ATOM 764 O O . ALA A 1 102 ? -7.493 17.531 16.280 1.00 84.50 102 ALA A O 1
ATOM 765 N N . GLU A 1 103 ? -7.520 15.568 15.197 1.00 88.94 103 GLU A N 1
ATOM 766 C CA . GLU A 1 103 ? -8.476 14.903 16.092 1.00 88.94 103 GLU A CA 1
ATOM 767 C C . GLU A 1 103 ? -7.815 13.764 16.885 1.00 88.94 103 GLU A C 1
ATOM 769 O O . GLU A 1 103 ? -6.946 13.074 16.343 1.00 88.94 103 GLU A O 1
ATOM 774 N N . PRO A 1 104 ? -8.212 13.520 18.152 1.00 93.50 104 PRO A N 1
ATOM 775 C CA . PRO A 1 104 ? -7.779 12.340 18.895 1.00 93.50 104 PRO A CA 1
ATOM 776 C C . PRO A 1 104 ? -8.152 11.052 18.158 1.00 93.50 104 PRO A C 1
ATOM 778 O O . PRO A 1 104 ? -9.300 10.860 17.757 1.00 93.50 104 PRO A O 1
ATOM 781 N N . ALA A 1 105 ? -7.185 10.156 18.006 1.00 94.88 105 ALA A N 1
ATOM 782 C CA . ALA A 1 105 ? -7.350 8.934 17.236 1.00 94.88 105 ALA A CA 1
ATOM 783 C C . ALA A 1 105 ? -6.488 7.793 17.786 1.00 94.88 105 ALA A C 1
ATOM 785 O O . ALA A 1 105 ? -5.496 8.007 18.490 1.00 94.88 105 ALA A O 1
ATOM 786 N N . ILE A 1 106 ? -6.836 6.566 17.400 1.00 96.69 106 ILE A N 1
ATOM 787 C CA . ILE A 1 106 ? -5.902 5.439 17.469 1.00 96.69 106 ILE A CA 1
ATOM 788 C C . ILE A 1 106 ? -5.075 5.431 16.186 1.00 96.69 106 ILE A C 1
ATOM 790 O O . ILE A 1 106 ? -5.633 5.271 15.101 1.00 96.69 106 ILE A O 1
ATOM 794 N N . LYS A 1 107 ? -3.753 5.580 16.308 1.00 96.44 107 LYS A N 1
ATOM 795 C CA . LYS A 1 107 ? -2.806 5.330 15.219 1.00 96.44 107 LYS A CA 1
ATOM 796 C C . LYS A 1 107 ? -2.522 3.831 15.157 1.00 96.44 107 LYS A C 1
ATOM 798 O O . LYS A 1 107 ? -2.150 3.224 16.162 1.00 96.44 107 LYS A O 1
ATOM 803 N N . ILE A 1 108 ? -2.707 3.249 13.978 1.00 97.62 108 ILE A N 1
ATOM 804 C CA . ILE A 1 108 ? -2.458 1.839 13.683 1.00 97.62 108 ILE A CA 1
ATOM 805 C C . ILE A 1 108 ? -1.315 1.770 12.682 1.00 97.62 108 ILE A C 1
ATOM 807 O O . ILE A 1 108 ? -1.497 2.154 11.530 1.00 97.62 108 ILE A O 1
ATOM 811 N N . THR A 1 109 ? -0.161 1.264 13.108 1.00 97.88 109 THR A N 1
ATOM 812 C CA . THR A 1 109 ? 1.006 1.050 12.243 1.00 97.88 109 THR A CA 1
ATOM 813 C C . THR A 1 109 ? 1.144 -0.426 11.888 1.00 97.88 109 THR A C 1
ATOM 815 O O . THR A 1 109 ? 1.091 -1.291 12.766 1.00 97.88 109 THR A O 1
ATOM 818 N N . LEU A 1 110 ? 1.354 -0.717 10.605 1.00 98.38 110 LEU A N 1
ATOM 819 C CA . LEU A 1 110 ? 1.619 -2.058 10.099 1.00 98.38 110 LEU A CA 1
ATOM 820 C C . LEU A 1 110 ? 3.092 -2.423 10.317 1.00 98.38 110 LEU A C 1
ATOM 822 O O . LEU A 1 110 ? 3.994 -1.779 9.784 1.00 98.38 110 LEU A O 1
ATOM 826 N N . ILE A 1 111 ? 3.341 -3.486 11.080 1.00 98.19 111 ILE A N 1
ATOM 827 C CA . ILE A 1 111 ? 4.681 -4.015 11.351 1.00 98.19 111 ILE A CA 1
ATOM 828 C C . ILE A 1 111 ? 4.761 -5.421 10.773 1.00 98.19 111 ILE A C 1
ATOM 830 O O . ILE A 1 111 ? 4.118 -6.336 11.284 1.00 98.19 111 ILE A O 1
ATOM 834 N N . GLY A 1 112 ? 5.550 -5.602 9.719 1.00 97.50 112 GLY A N 1
ATOM 835 C CA . GLY A 1 112 ? 5.699 -6.892 9.049 1.00 97.50 112 GLY A CA 1
ATOM 836 C C . GLY A 1 112 ? 7.042 -7.054 8.346 1.00 97.50 112 GLY A C 1
ATOM 837 O O . GLY A 1 112 ? 7.950 -6.255 8.598 1.00 97.50 112 GLY A O 1
ATOM 838 N N . PRO A 1 113 ? 7.179 -8.067 7.475 1.00 97.38 113 PRO A N 1
ATOM 839 C CA . PRO A 1 113 ? 8.410 -8.286 6.739 1.00 97.38 113 PRO A CA 1
ATOM 840 C C . PRO A 1 113 ? 8.782 -7.110 5.836 1.00 97.38 113 PRO A C 1
ATOM 842 O O . PRO A 1 113 ? 7.917 -6.491 5.217 1.00 97.38 113 PRO A O 1
ATOM 845 N N . ARG A 1 114 ? 10.083 -6.847 5.735 1.00 96.69 114 ARG A N 1
ATOM 846 C CA . ARG A 1 114 ? 10.697 -5.829 4.874 1.00 96.69 114 ARG A CA 1
ATOM 847 C C . ARG A 1 114 ? 11.950 -6.373 4.185 1.00 96.69 114 ARG A C 1
ATOM 849 O O . ARG A 1 114 ? 12.304 -7.541 4.370 1.00 96.69 114 ARG A O 1
ATOM 856 N N . PHE A 1 115 ? 12.624 -5.553 3.381 1.00 96.31 115 PHE A N 1
ATOM 857 C CA . PHE A 1 115 ? 13.707 -5.989 2.488 1.00 96.31 115 PHE A CA 1
ATOM 858 C C . PHE A 1 115 ? 14.852 -6.724 3.217 1.00 96.31 115 PHE A C 1
ATOM 860 O O . PHE A 1 115 ? 15.383 -7.710 2.703 1.00 96.31 115 PHE A O 1
ATOM 867 N N . ASN A 1 116 ? 15.155 -6.336 4.458 1.00 95.75 116 ASN A N 1
ATOM 868 C CA . ASN A 1 116 ? 16.192 -6.950 5.294 1.00 95.75 116 ASN A CA 1
ATOM 869 C C . ASN A 1 116 ? 15.673 -8.008 6.292 1.00 95.75 116 ASN A C 1
ATOM 871 O O . ASN A 1 116 ? 16.441 -8.522 7.100 1.00 95.75 116 ASN A O 1
ATOM 875 N N . SER A 1 117 ? 14.385 -8.368 6.257 1.00 96.75 117 SER A N 1
ATOM 876 C CA . SER A 1 117 ? 13.837 -9.399 7.149 1.00 96.75 117 SER A CA 1
ATOM 877 C C . SER A 1 117 ? 14.335 -10.792 6.776 1.00 96.75 117 SER A C 1
ATOM 879 O O . SER A 1 117 ? 14.352 -11.146 5.598 1.00 96.75 117 SER A O 1
ATOM 881 N N . THR A 1 118 ? 14.679 -11.615 7.765 1.00 94.81 118 THR A N 1
ATOM 882 C CA . THR A 1 118 ? 15.057 -13.019 7.528 1.00 94.81 118 THR A CA 1
ATOM 883 C C . THR A 1 118 ? 13.896 -13.824 6.945 1.00 94.81 118 THR A C 1
ATOM 885 O O . THR A 1 118 ? 14.075 -14.541 5.966 1.00 94.81 118 THR A O 1
ATOM 888 N N . ASP A 1 119 ? 12.695 -13.670 7.510 1.00 95.50 119 ASP A N 1
ATOM 889 C CA . ASP A 1 119 ? 11.465 -14.268 6.991 1.00 95.50 119 ASP A CA 1
ATOM 890 C C . ASP A 1 119 ? 10.633 -13.198 6.276 1.00 95.50 119 ASP A C 1
ATOM 892 O O . ASP A 1 119 ? 10.210 -12.214 6.885 1.00 95.50 119 ASP A O 1
ATOM 896 N N . LYS A 1 120 ? 10.422 -13.394 4.972 1.00 96.12 120 LYS A N 1
ATOM 897 C CA . LYS A 1 120 ? 9.639 -12.499 4.108 1.00 96.12 120 LYS A CA 1
ATOM 898 C C . LYS A 1 120 ? 8.232 -13.011 3.822 1.00 96.12 120 LYS A C 1
ATOM 900 O O . LYS A 1 120 ? 7.468 -12.336 3.134 1.00 96.12 120 LYS A O 1
ATOM 905 N N . SER A 1 121 ? 7.876 -14.185 4.335 1.00 95.44 121 SER A N 1
ATOM 906 C CA . SER A 1 121 ? 6.612 -14.831 4.013 1.00 95.44 121 SER A CA 1
ATOM 907 C C . SER A 1 121 ? 5.412 -14.005 4.473 1.00 95.44 121 SER A C 1
ATOM 909 O O . SER A 1 121 ? 5.385 -13.417 5.559 1.00 95.44 121 SER A O 1
ATOM 911 N N . PHE A 1 122 ? 4.396 -13.975 3.617 1.00 96.88 122 PHE A N 1
ATOM 912 C CA . PHE A 1 122 ? 3.120 -13.337 3.885 1.00 96.88 122 PHE A CA 1
ATOM 913 C C . PHE A 1 122 ? 1.991 -14.219 3.362 1.00 96.88 122 PHE A C 1
ATOM 915 O O . PHE A 1 122 ? 2.122 -14.922 2.361 1.00 96.88 122 PHE A O 1
ATOM 922 N N . ARG A 1 123 ? 0.862 -14.156 4.061 1.00 95.44 123 ARG A N 1
ATOM 923 C CA . ARG A 1 123 ? -0.410 -14.730 3.639 1.00 95.44 123 ARG A CA 1
ATOM 924 C C . ARG A 1 123 ? -1.532 -13.768 4.015 1.00 95.44 123 ARG A C 1
ATOM 926 O O . ARG A 1 123 ? -1.368 -13.045 5.002 1.00 95.44 123 ARG A O 1
ATOM 933 N N . PRO A 1 124 ? -2.669 -13.789 3.301 1.00 95.69 124 PRO A N 1
ATOM 934 C CA . PRO A 1 124 ? -3.810 -12.972 3.667 1.00 95.69 124 PRO A CA 1
ATOM 935 C C . PRO A 1 124 ? -4.215 -13.176 5.126 1.00 95.69 124 PRO A C 1
ATOM 937 O O . PRO A 1 124 ? -4.282 -14.314 5.595 1.00 95.69 124 PRO A O 1
ATOM 940 N N . MET A 1 125 ? -4.484 -12.085 5.838 1.00 95.69 125 MET A N 1
ATOM 941 C CA . MET A 1 125 ? -4.717 -12.135 7.278 1.00 95.69 125 MET A CA 1
ATOM 942 C C . MET A 1 125 ? -5.618 -11.016 7.782 1.00 95.69 125 MET A C 1
ATOM 944 O O . MET A 1 125 ? -5.619 -9.901 7.258 1.00 95.69 125 MET A O 1
ATOM 948 N N . THR A 1 126 ? -6.371 -11.339 8.822 1.00 96.31 126 THR A N 1
ATOM 949 C CA . THR A 1 126 ? -7.453 -10.540 9.376 1.00 96.31 126 THR A CA 1
ATOM 950 C C . THR A 1 126 ? -7.042 -9.973 10.727 1.00 96.31 126 THR A C 1
ATOM 952 O O . THR A 1 126 ? -6.501 -10.681 11.580 1.00 96.31 126 THR A O 1
ATOM 955 N N . PHE A 1 127 ? -7.341 -8.699 10.950 1.00 96.69 127 PHE A N 1
ATOM 956 C CA . PHE A 1 127 ? -7.127 -8.019 12.222 1.00 96.69 127 PHE A CA 1
ATOM 957 C C . PHE A 1 127 ? -8.445 -7.503 12.773 1.00 96.69 127 PHE A C 1
ATOM 959 O O . PHE A 1 127 ? -9.302 -7.051 12.017 1.00 96.69 127 PHE A O 1
ATOM 966 N N . ARG A 1 128 ? -8.590 -7.558 14.098 1.00 95.50 128 ARG A N 1
ATOM 967 C CA . ARG A 1 128 ? -9.794 -7.138 14.820 1.00 95.50 128 ARG A CA 1
ATOM 968 C C . ARG A 1 128 ? -9.430 -6.235 15.981 1.00 95.50 128 ARG A C 1
ATOM 970 O O . ARG A 1 128 ? -8.508 -6.549 16.732 1.00 95.50 128 ARG A O 1
ATOM 977 N N . LEU A 1 129 ? -10.182 -5.154 16.125 1.00 95.19 129 LEU A N 1
ATOM 978 C CA . LEU A 1 129 ? -10.142 -4.256 17.267 1.00 95.19 129 LEU A CA 1
ATOM 979 C C . LEU A 1 129 ? -11.495 -4.292 17.969 1.00 95.19 129 LEU A C 1
ATOM 981 O O . LEU A 1 129 ? -12.544 -4.271 17.319 1.00 95.19 129 LEU A O 1
ATOM 985 N N . TYR A 1 130 ? -11.458 -4.307 19.295 1.00 94.88 130 TYR A N 1
ATOM 986 C CA . TYR A 1 130 ? -12.633 -4.399 20.152 1.00 94.88 130 TYR A CA 1
ATOM 987 C C . TYR A 1 130 ? -12.792 -3.155 21.027 1.00 94.88 130 TYR A C 1
ATOM 989 O O . TYR A 1 130 ? -11.811 -2.488 21.355 1.00 94.88 130 TYR A O 1
ATOM 997 N N . ALA A 1 131 ? -14.029 -2.847 21.407 1.00 94.25 131 ALA A N 1
ATOM 998 C CA . ALA A 1 131 ? -14.342 -1.756 22.330 1.00 94.25 131 ALA A CA 1
ATOM 999 C C . ALA A 1 131 ? -14.033 -2.119 23.794 1.00 94.25 131 ALA A C 1
ATOM 1001 O O . ALA A 1 131 ? -13.864 -1.234 24.627 1.00 94.25 131 ALA A O 1
ATOM 1002 N N . ASP A 1 132 ? -13.962 -3.413 24.110 1.00 94.75 132 ASP A N 1
ATOM 1003 C CA . ASP A 1 132 ? -13.830 -3.934 25.467 1.00 94.75 132 ASP A CA 1
ATOM 1004 C C . ASP A 1 132 ? -12.779 -5.046 25.565 1.00 94.75 132 ASP A C 1
ATOM 1006 O O . ASP A 1 132 ? -12.568 -5.817 24.626 1.00 94.75 132 ASP A O 1
ATOM 1010 N N . SER A 1 133 ? -12.143 -5.163 26.733 1.00 94.44 133 SER A N 1
ATOM 1011 C CA . SER A 1 133 ? -11.102 -6.169 26.996 1.00 94.44 133 SER A CA 1
ATOM 1012 C C . SER A 1 133 ? -11.614 -7.611 26.943 1.00 94.44 133 SER A C 1
ATOM 1014 O O . SER A 1 133 ? -10.830 -8.526 26.693 1.00 94.44 133 SER A O 1
ATOM 1016 N N . ASN A 1 134 ? -12.921 -7.823 27.135 1.00 94.94 134 ASN A N 1
ATOM 1017 C CA . ASN A 1 134 ? -13.551 -9.138 26.990 1.00 94.94 134 ASN A CA 1
ATOM 1018 C C . ASN A 1 134 ? -13.759 -9.525 25.515 1.00 94.94 134 ASN A C 1
ATOM 1020 O O . ASN A 1 134 ? -14.186 -10.645 25.237 1.00 94.94 134 ASN A O 1
ATOM 1024 N N . LYS A 1 135 ? -13.433 -8.627 24.573 1.00 92.50 135 LYS A N 1
ATOM 1025 C CA . LYS A 1 135 ? -13.551 -8.812 23.120 1.00 92.50 135 LYS A CA 1
ATOM 1026 C C . LYS A 1 135 ? -14.972 -9.158 22.668 1.00 92.50 135 LYS A C 1
ATOM 1028 O O . LYS A 1 135 ? -15.159 -9.903 21.708 1.00 92.50 135 LYS A O 1
ATOM 1033 N N . SER A 1 136 ? -15.973 -8.617 23.356 1.00 92.94 136 SER A N 1
ATOM 1034 C CA . SER A 1 136 ? -17.388 -8.861 23.056 1.00 92.94 136 SER A CA 1
ATOM 1035 C C . SER A 1 136 ? -17.949 -7.923 21.982 1.00 92.94 136 SER A C 1
ATOM 1037 O O . SER A 1 136 ? -18.855 -8.303 21.244 1.00 92.94 136 SER A O 1
ATOM 1039 N N . THR A 1 137 ? -17.376 -6.727 21.843 1.00 92.44 137 THR A N 1
ATOM 1040 C CA . THR A 1 137 ? -17.839 -5.687 20.919 1.00 92.44 137 THR A CA 1
ATOM 1041 C C . THR A 1 137 ? -16.767 -5.394 19.877 1.00 92.44 137 THR A C 1
ATOM 1043 O O . THR A 1 137 ? -15.799 -4.687 20.151 1.00 92.44 137 THR A O 1
ATOM 1046 N N . LEU A 1 138 ? -16.923 -5.935 18.666 1.00 91.81 138 LEU A N 1
ATOM 1047 C CA . LEU A 1 138 ? -16.050 -5.633 17.527 1.00 91.81 138 LEU A CA 1
ATOM 1048 C C . LEU A 1 138 ? -16.322 -4.209 17.020 1.00 91.81 138 LEU A C 1
ATOM 1050 O O . LEU A 1 138 ? -17.461 -3.883 16.695 1.00 91.81 138 LEU A O 1
ATOM 1054 N N . ILE A 1 139 ? -15.279 -3.385 16.914 1.00 90.25 139 ILE A N 1
ATOM 1055 C CA . ILE A 1 139 ? -15.391 -2.000 16.417 1.00 90.25 139 ILE A CA 1
ATOM 1056 C C . ILE A 1 139 ? -14.722 -1.798 15.060 1.00 90.25 139 ILE A C 1
ATOM 1058 O O . ILE A 1 139 ? -15.103 -0.899 14.314 1.00 90.25 139 ILE A O 1
ATOM 1062 N N . TYR A 1 140 ? -13.733 -2.627 14.723 1.00 92.19 140 TYR A N 1
ATOM 1063 C CA . TYR A 1 140 ? -13.057 -2.562 13.435 1.00 92.19 140 TYR A CA 1
ATOM 1064 C C . TYR A 1 140 ? -12.470 -3.919 13.062 1.00 92.19 140 TYR A C 1
ATOM 1066 O O . TYR A 1 140 ? -11.791 -4.550 13.871 1.00 92.19 140 TYR A O 1
ATOM 1074 N N . GLU A 1 141 ? -12.699 -4.353 11.828 1.00 93.25 141 GLU A N 1
ATOM 1075 C CA . GLU A 1 141 ? -12.068 -5.541 11.253 1.00 93.25 141 GLU A CA 1
ATOM 1076 C C . GLU A 1 141 ? -11.610 -5.234 9.837 1.00 93.25 141 GLU A C 1
ATOM 1078 O O . GLU A 1 141 ? -12.419 -4.783 9.033 1.00 93.25 141 GLU A O 1
ATOM 1083 N N . PHE A 1 142 ? -10.363 -5.531 9.498 1.00 94.06 142 PHE A N 1
ATOM 1084 C CA . PHE A 1 142 ? -9.869 -5.451 8.124 1.00 94.06 142 PHE A CA 1
ATOM 1085 C C . PHE A 1 142 ? -9.024 -6.673 7.792 1.00 94.06 142 PHE A C 1
ATOM 1087 O O . PHE A 1 142 ? -8.541 -7.371 8.688 1.00 94.06 142 PHE A O 1
ATOM 1094 N N . LYS A 1 143 ? -8.851 -6.930 6.495 1.00 95.31 143 LYS A N 1
ATOM 1095 C CA . LYS A 1 143 ? -8.070 -8.059 6.004 1.00 95.31 143 LYS A CA 1
ATOM 1096 C C . LYS A 1 143 ? -7.048 -7.591 4.980 1.00 95.31 143 LYS A C 1
ATOM 1098 O O . LYS A 1 143 ? -7.407 -7.107 3.912 1.00 95.31 143 LYS A O 1
ATOM 1103 N N . LEU A 1 144 ? -5.774 -7.796 5.300 1.00 96.81 144 LEU A N 1
ATOM 1104 C CA . LEU A 1 144 ? -4.690 -7.634 4.342 1.00 96.81 144 LEU A CA 1
ATOM 1105 C C . LEU A 1 144 ? -4.697 -8.831 3.397 1.00 96.81 144 LEU A C 1
ATOM 1107 O O . LEU A 1 144 ? -4.680 -9.977 3.837 1.00 96.81 144 LEU A O 1
ATOM 1111 N N . MET A 1 145 ? -4.718 -8.550 2.104 1.00 96.25 145 MET A N 1
ATOM 1112 C CA . MET A 1 145 ? -4.738 -9.525 1.020 1.00 96.25 145 MET A CA 1
ATOM 1113 C C . MET A 1 145 ? -3.414 -9.567 0.265 1.00 96.25 145 MET A C 1
ATOM 1115 O O . MET A 1 145 ? -3.039 -10.629 -0.217 1.00 96.25 145 MET A O 1
ATOM 1119 N N . ARG A 1 146 ? -2.703 -8.437 0.184 1.00 96.94 146 ARG A N 1
ATOM 1120 C CA . ARG A 1 146 ? -1.390 -8.327 -0.465 1.00 96.94 146 ARG A CA 1
ATOM 1121 C C . ARG A 1 146 ? -0.423 -7.552 0.418 1.00 96.94 146 ARG A C 1
ATOM 1123 O O . ARG A 1 146 ? -0.811 -6.559 1.038 1.00 96.94 146 ARG A O 1
ATOM 1130 N N . TRP A 1 147 ? 0.830 -7.987 0.440 1.00 98.25 147 TRP A N 1
ATOM 1131 C CA . TRP A 1 147 ? 1.903 -7.309 1.159 1.00 98.25 147 TRP A CA 1
ATOM 1132 C C . TRP A 1 147 ? 2.993 -6.868 0.199 1.00 98.25 147 TRP A C 1
ATOM 1134 O O . TRP A 1 147 ? 3.361 -7.609 -0.713 1.00 98.25 147 TRP A O 1
ATOM 1144 N N . PHE A 1 148 ? 3.486 -5.657 0.421 1.00 98.31 148 PHE A N 1
ATOM 1145 C CA . PHE A 1 148 ? 4.541 -5.041 -0.356 1.00 98.31 148 PHE A CA 1
ATOM 1146 C C . PHE A 1 148 ? 5.816 -4.942 0.476 1.00 98.31 148 PHE A C 1
ATOM 1148 O O . PHE A 1 148 ? 5.780 -4.626 1.665 1.00 98.31 148 PHE A O 1
ATOM 1155 N N . ILE A 1 149 ? 6.944 -5.186 -0.181 1.00 98.38 149 ILE A N 1
ATOM 1156 C CA . ILE A 1 149 ? 8.285 -4.937 0.337 1.00 98.38 149 ILE A CA 1
ATOM 1157 C C . ILE A 1 149 ? 8.960 -3.956 -0.618 1.00 98.38 149 ILE A C 1
ATOM 1159 O O . ILE A 1 149 ? 9.384 -4.348 -1.705 1.00 98.38 149 ILE A O 1
ATOM 1163 N N . ALA A 1 150 ? 9.035 -2.687 -0.222 1.00 96.00 150 ALA A N 1
ATOM 1164 C CA . ALA A 1 150 ? 9.896 -1.709 -0.879 1.00 96.00 150 ALA A CA 1
ATOM 1165 C C . ALA A 1 150 ? 11.353 -1.925 -0.453 1.00 96.00 150 ALA A C 1
ATOM 1167 O O . ALA A 1 150 ? 11.619 -2.325 0.685 1.00 96.00 150 ALA A O 1
ATOM 1168 N N . ASN A 1 151 ? 12.284 -1.704 -1.381 1.00 93.81 151 ASN A N 1
ATOM 1169 C CA . ASN A 1 151 ? 13.708 -1.673 -1.079 1.00 93.81 151 ASN A CA 1
ATOM 1170 C C . ASN A 1 151 ? 14.238 -0.244 -1.245 1.00 93.81 151 ASN A C 1
ATOM 1172 O O . ASN A 1 151 ? 14.312 0.213 -2.385 1.00 93.81 151 ASN A O 1
ATOM 1176 N N . PRO A 1 152 ? 14.632 0.426 -0.152 1.00 91.06 152 PRO A N 1
ATOM 1177 C CA . PRO A 1 152 ? 15.176 1.776 -0.208 1.00 91.06 152 PRO A CA 1
ATOM 1178 C C . PRO A 1 152 ? 16.657 1.826 -0.616 1.00 91.06 152 PRO A C 1
ATOM 1180 O O . PRO A 1 152 ? 17.177 2.896 -0.897 1.00 91.06 152 PRO A O 1
ATOM 1183 N N . GLU A 1 153 ? 17.365 0.693 -0.653 1.00 90.00 153 GLU A N 1
ATOM 1184 C CA . GLU A 1 153 ? 18.829 0.668 -0.803 1.00 90.00 153 GLU A CA 1
ATOM 1185 C C . GLU A 1 153 ? 19.303 0.447 -2.248 1.00 90.00 153 GLU A C 1
ATOM 1187 O O . GLU A 1 153 ? 20.487 0.608 -2.538 1.00 90.00 153 GLU A O 1
ATOM 1192 N N . ILE A 1 154 ? 18.414 0.037 -3.162 1.00 90.12 154 ILE A N 1
ATOM 1193 C CA . ILE A 1 154 ? 18.792 -0.330 -4.535 1.00 90.12 154 ILE A CA 1
ATOM 1194 C C . ILE A 1 154 ? 18.025 0.510 -5.549 1.00 90.12 154 ILE A C 1
ATOM 1196 O O . ILE A 1 154 ? 16.818 0.348 -5.736 1.00 90.12 154 ILE A O 1
ATOM 1200 N N . ILE A 1 155 ? 18.777 1.337 -6.270 1.00 89.56 155 ILE A N 1
ATOM 1201 C CA . ILE A 1 155 ? 18.303 2.103 -7.415 1.00 89.56 155 ILE A CA 1
ATOM 1202 C C . ILE A 1 155 ? 18.431 1.242 -8.678 1.00 89.56 155 ILE A C 1
ATOM 1204 O O . ILE A 1 155 ? 19.486 0.695 -8.990 1.00 89.56 155 ILE A O 1
ATOM 1208 N N . PHE A 1 156 ? 17.343 1.128 -9.431 1.00 89.81 156 PHE A N 1
ATOM 1209 C CA . PHE A 1 156 ? 17.227 0.314 -10.639 1.00 89.81 156 PHE A CA 1
ATOM 1210 C C . PHE A 1 156 ? 17.119 1.174 -11.900 1.00 89.81 156 PHE A C 1
ATOM 1212 O O . PHE A 1 156 ? 16.408 0.817 -12.824 1.00 89.81 156 PHE A O 1
ATOM 1219 N N . ASN A 1 157 ? 17.772 2.321 -11.974 1.00 84.25 157 ASN A N 1
ATOM 1220 C CA . ASN A 1 157 ? 17.895 3.095 -13.218 1.00 84.25 157 ASN A CA 1
ATOM 1221 C C . ASN A 1 157 ? 19.260 3.765 -13.360 1.00 84.25 157 ASN A C 1
ATOM 1223 O O . ASN A 1 157 ? 19.474 4.535 -14.292 1.00 84.25 157 ASN A O 1
ATOM 1227 N N . ASN A 1 158 ? 20.160 3.486 -12.418 1.00 71.81 158 ASN A N 1
ATOM 1228 C CA . ASN A 1 158 ? 21.448 4.123 -12.321 1.00 71.81 158 ASN A CA 1
ATOM 1229 C C . ASN A 1 158 ? 22.399 3.236 -11.491 1.00 71.81 158 ASN A C 1
ATOM 1231 O O . ASN A 1 158 ? 22.018 2.781 -10.417 1.00 71.81 158 ASN A O 1
ATOM 1235 N N . GLU A 1 159 ? 23.613 2.959 -11.979 1.00 61.03 159 GLU A N 1
ATOM 1236 C CA . GLU A 1 159 ? 24.622 2.206 -11.212 1.00 61.03 159 GLU A CA 1
ATOM 1237 C C . GLU A 1 159 ? 25.408 3.108 -10.229 1.00 61.03 159 GLU A C 1
ATOM 1239 O O . GLU A 1 159 ? 26.098 2.585 -9.356 1.00 61.03 159 GLU A O 1
ATOM 1244 N N . ASN A 1 160 ? 25.305 4.446 -10.335 1.00 57.47 160 ASN A N 1
ATOM 1245 C CA . ASN A 1 160 ? 25.895 5.432 -9.410 1.00 57.47 160 ASN A CA 1
ATOM 1246 C C . ASN A 1 160 ? 25.294 6.852 -9.569 1.00 57.47 160 ASN A C 1
ATOM 1248 O O . ASN A 1 160 ? 24.951 7.259 -10.664 1.00 57.47 160 ASN A O 1
ATOM 1252 N N . GLU A 1 161 ? 25.249 7.679 -8.522 1.00 51.69 161 GLU A N 1
ATOM 1253 C CA . GLU A 1 161 ? 24.589 9.014 -8.511 1.00 51.69 161 GLU A CA 1
ATOM 1254 C C . GLU A 1 161 ? 24.940 9.985 -9.672 1.00 51.69 161 GLU A C 1
ATOM 1256 O O . GLU A 1 161 ? 24.204 10.935 -9.914 1.00 51.69 161 GLU A O 1
ATOM 1261 N N . ASN A 1 162 ? 26.005 9.728 -10.443 1.00 55.31 162 ASN A N 1
ATOM 1262 C CA . ASN A 1 162 ? 26.452 10.538 -11.582 1.00 55.31 162 ASN A CA 1
ATOM 1263 C C . ASN A 1 162 ? 26.144 9.952 -12.979 1.00 55.31 162 ASN A C 1
ATOM 1265 O O . ASN A 1 162 ? 26.608 10.521 -13.973 1.00 55.31 162 ASN A O 1
ATOM 1269 N N . SER A 1 163 ? 25.440 8.819 -13.116 1.00 57.94 163 SER A N 1
ATOM 1270 C CA . SER A 1 163 ? 25.178 8.287 -14.465 1.00 57.94 163 SER A CA 1
ATOM 1271 C C . SER A 1 163 ? 24.175 9.118 -15.259 1.00 57.94 163 SER A C 1
ATOM 1273 O O . SER A 1 163 ? 23.272 9.766 -14.731 1.00 57.94 163 SER A O 1
ATOM 1275 N N . ARG A 1 164 ? 24.338 9.041 -16.583 1.00 66.31 164 ARG A N 1
ATOM 1276 C CA . ARG A 1 164 ? 23.425 9.616 -17.570 1.00 66.31 164 ARG A CA 1
ATOM 1277 C C . ARG A 1 164 ? 22.003 9.038 -17.426 1.00 66.31 164 ARG A C 1
ATOM 1279 O O . ARG A 1 164 ? 21.871 7.874 -17.049 1.00 66.31 164 ARG A O 1
ATOM 1286 N N . PRO A 1 165 ? 20.961 9.804 -17.800 1.00 72.19 165 PRO A N 1
ATOM 1287 C CA . PRO A 1 165 ? 19.595 9.296 -17.881 1.00 72.19 165 PRO A CA 1
ATOM 1288 C C . PRO A 1 165 ? 19.506 8.040 -18.752 1.00 72.19 165 PRO A C 1
ATOM 1290 O O . PRO A 1 165 ? 20.290 7.888 -19.697 1.00 72.19 165 PRO A O 1
ATOM 1293 N N . ILE A 1 166 ? 18.521 7.178 -18.473 1.00 81.75 166 ILE A N 1
ATOM 1294 C CA . ILE A 1 166 ? 18.238 6.018 -19.323 1.00 81.75 166 ILE A CA 1
ATOM 1295 C C . ILE A 1 166 ? 18.018 6.505 -20.756 1.00 81.75 166 ILE A C 1
ATOM 1297 O O . ILE A 1 166 ? 17.158 7.337 -21.036 1.00 81.75 166 ILE A O 1
ATOM 1301 N N . SER A 1 167 ? 18.851 5.996 -21.657 1.00 77.06 167 SER A N 1
ATOM 1302 C CA . SER A 1 167 ? 19.047 6.553 -22.993 1.00 77.06 167 SER A CA 1
ATOM 1303 C C . SER A 1 167 ? 18.337 5.759 -24.089 1.00 77.06 167 SER A C 1
ATOM 1305 O O . SER A 1 167 ? 18.270 6.206 -25.234 1.00 77.06 167 SER A O 1
ATOM 1307 N N . SER A 1 168 ? 17.809 4.576 -23.759 1.00 85.56 168 SER A N 1
ATOM 1308 C CA . SER A 1 168 ? 17.124 3.695 -24.706 1.00 85.56 168 SER A CA 1
ATOM 1309 C C . SER A 1 168 ? 16.088 2.790 -24.037 1.00 85.56 168 SER A C 1
ATOM 1311 O O . SER A 1 168 ? 16.131 2.546 -22.830 1.00 85.56 168 SER A O 1
ATOM 1313 N N . ASN A 1 169 ? 15.171 2.248 -24.843 1.00 87.25 169 ASN A N 1
ATOM 1314 C CA . ASN A 1 169 ? 14.172 1.299 -24.358 1.00 87.25 169 ASN A CA 1
ATOM 1315 C C . ASN A 1 169 ? 14.792 -0.034 -23.901 1.00 87.25 169 ASN A C 1
ATOM 1317 O O . ASN A 1 169 ? 14.375 -0.593 -22.893 1.00 87.25 169 ASN A O 1
ATOM 1321 N N . ASP A 1 170 ? 15.815 -0.525 -24.601 1.00 90.06 170 ASP A N 1
ATOM 1322 C CA . ASP A 1 170 ? 16.489 -1.778 -24.238 1.00 90.06 170 ASP A CA 1
ATOM 1323 C C . ASP A 1 170 ? 17.183 -1.665 -22.874 1.00 90.06 170 ASP A C 1
ATOM 1325 O O . ASP A 1 170 ? 17.120 -2.579 -22.050 1.00 90.06 170 ASP A O 1
ATOM 1329 N N . GLU A 1 171 ? 17.786 -0.506 -22.599 1.00 89.19 171 GLU A N 1
ATOM 1330 C CA . GLU A 1 171 ? 18.365 -0.181 -21.295 1.00 89.19 171 GLU A CA 1
ATOM 1331 C C . GLU A 1 171 ? 17.287 -0.159 -20.198 1.00 89.19 171 GLU A C 1
ATOM 1333 O O . GLU A 1 171 ? 17.458 -0.792 -19.155 1.00 89.19 171 GLU A O 1
ATOM 1338 N N . ALA A 1 172 ? 16.139 0.477 -20.459 1.00 90.25 172 ALA A N 1
ATOM 1339 C CA . ALA A 1 172 ? 14.995 0.488 -19.547 1.00 90.25 172 ALA A CA 1
ATOM 1340 C C . ALA A 1 172 ? 14.476 -0.925 -19.231 1.00 90.25 172 ALA A C 1
ATOM 1342 O O . ALA A 1 172 ? 14.242 -1.268 -18.072 1.00 90.25 172 ALA A O 1
ATOM 1343 N N . LEU A 1 173 ? 14.325 -1.766 -20.257 1.00 92.88 173 LEU A N 1
ATOM 1344 C CA . LEU A 1 173 ? 13.868 -3.149 -20.119 1.00 92.88 173 LEU A CA 1
ATOM 1345 C C . LEU A 1 173 ? 14.865 -4.002 -19.328 1.00 92.88 173 LEU A C 1
ATOM 1347 O O . LEU A 1 173 ? 14.451 -4.824 -18.510 1.00 92.88 173 LEU A O 1
ATOM 1351 N N . ASN A 1 174 ? 16.168 -3.784 -19.513 1.00 93.69 174 ASN A N 1
ATOM 1352 C CA . ASN A 1 174 ? 17.205 -4.457 -18.734 1.00 93.69 174 ASN A CA 1
ATOM 1353 C C . ASN A 1 174 ? 17.127 -4.087 -17.244 1.00 93.69 174 ASN A C 1
ATOM 1355 O O . ASN A 1 174 ? 17.189 -4.956 -16.374 1.00 93.69 174 ASN A O 1
ATOM 1359 N N . TYR A 1 175 ? 16.932 -2.807 -16.930 1.00 93.31 175 TYR A N 1
ATOM 1360 C CA . TYR A 1 175 ? 16.740 -2.352 -15.555 1.00 93.31 175 TYR A CA 1
ATOM 1361 C C . TYR A 1 175 ? 15.452 -2.897 -14.920 1.00 93.31 175 TYR A C 1
ATOM 1363 O O . TYR A 1 175 ? 15.484 -3.413 -13.799 1.00 93.31 175 TYR A O 1
ATOM 1371 N N . GLN A 1 176 ? 14.340 -2.884 -15.658 1.00 95.62 176 GLN A N 1
ATOM 1372 C CA . GLN A 1 176 ? 13.089 -3.510 -15.226 1.00 95.62 176 GLN A CA 1
ATOM 1373 C C . GLN A 1 176 ? 13.273 -5.021 -14.981 1.00 95.62 176 GLN A C 1
ATOM 1375 O O . GLN A 1 176 ? 12.714 -5.571 -14.030 1.00 95.62 176 GLN A O 1
ATOM 1380 N N . ALA A 1 177 ? 14.072 -5.714 -15.802 1.00 97.00 177 ALA A N 1
ATOM 1381 C CA . ALA A 1 177 ? 14.403 -7.124 -15.601 1.00 97.00 177 ALA A CA 1
ATOM 1382 C C . ALA A 1 177 ? 15.214 -7.349 -14.312 1.00 97.00 177 ALA A C 1
ATOM 1384 O O . ALA A 1 177 ? 14.861 -8.232 -13.532 1.00 97.00 177 ALA A O 1
ATOM 1385 N N . LYS A 1 178 ? 16.211 -6.499 -14.019 1.00 96.69 178 LYS A N 1
ATOM 1386 C CA . LYS A 1 178 ? 16.948 -6.528 -12.739 1.00 96.69 178 LYS A CA 1
ATOM 1387 C C . LYS A 1 178 ? 16.004 -6.356 -11.539 1.00 96.69 178 LYS A C 1
ATOM 1389 O O . LYS A 1 178 ? 16.093 -7.122 -10.581 1.00 96.69 178 LYS A O 1
ATOM 1394 N N . ALA A 1 179 ? 15.061 -5.410 -11.603 1.00 97.00 179 ALA A N 1
ATOM 1395 C CA . ALA A 1 179 ? 14.045 -5.217 -10.560 1.00 97.00 179 ALA A CA 1
ATOM 1396 C C . ALA A 1 179 ? 13.135 -6.448 -10.403 1.00 97.00 179 ALA A C 1
ATOM 1398 O O . ALA A 1 179 ? 12.800 -6.863 -9.292 1.00 97.00 179 ALA A O 1
ATOM 1399 N N . ARG A 1 180 ? 12.775 -7.086 -11.520 1.00 98.12 180 ARG A N 1
ATOM 1400 C CA . ARG A 1 180 ? 11.979 -8.317 -11.540 1.00 98.12 180 ARG A CA 1
ATOM 1401 C C . ARG A 1 180 ? 12.695 -9.486 -10.882 1.00 98.12 180 ARG A C 1
ATOM 1403 O O . ARG A 1 180 ? 12.075 -10.217 -10.110 1.00 98.12 180 ARG A O 1
ATOM 1410 N N . ASP A 1 181 ? 13.979 -9.653 -11.161 1.00 98.31 181 ASP A N 1
ATOM 1411 C CA . ASP A 1 181 ? 14.781 -10.722 -10.576 1.00 98.31 181 ASP A CA 1
ATOM 1412 C C . ASP A 1 181 ? 15.090 -10.461 -9.101 1.00 98.31 181 ASP A C 1
ATOM 1414 O O . ASP A 1 181 ? 15.039 -11.395 -8.298 1.00 98.31 181 ASP A O 1
ATOM 1418 N N . TYR A 1 182 ? 15.272 -9.195 -8.708 1.00 97.88 182 TYR A N 1
ATOM 1419 C CA . TYR A 1 182 ? 15.301 -8.805 -7.300 1.00 97.88 182 TYR A CA 1
ATOM 1420 C C . TYR A 1 182 ? 14.015 -9.223 -6.575 1.00 97.88 182 TYR A C 1
ATOM 1422 O O . TYR A 1 182 ? 14.082 -9.907 -5.558 1.00 97.88 182 TYR A O 1
ATOM 1430 N N . CYS A 1 183 ? 12.836 -8.902 -7.115 1.00 98.44 183 CYS A N 1
ATOM 1431 C CA . CYS A 1 183 ? 11.589 -9.270 -6.448 1.00 98.44 183 CYS A CA 1
ATOM 1432 C C . CYS A 1 183 ? 11.390 -10.782 -6.317 1.00 98.44 183 CYS A C 1
ATOM 1434 O O . CYS A 1 183 ? 10.911 -11.238 -5.281 1.00 98.44 183 CYS A O 1
ATOM 1436 N N . LYS A 1 184 ? 11.810 -11.571 -7.314 1.00 97.94 184 LYS A N 1
ATOM 1437 C CA . LYS A 1 184 ? 11.799 -13.039 -7.211 1.00 97.94 184 LYS A CA 1
ATOM 1438 C C . LYS A 1 184 ? 12.768 -13.551 -6.142 1.00 97.94 184 LYS A C 1
ATOM 1440 O O . LYS A 1 184 ? 12.464 -14.538 -5.472 1.00 97.94 184 LYS A O 1
ATOM 1445 N N . SER A 1 185 ? 13.928 -12.907 -5.977 1.00 97.12 185 SER A N 1
ATOM 1446 C CA . SER A 1 185 ? 14.959 -13.342 -5.025 1.00 97.12 185 SER A CA 1
ATOM 1447 C C . SER A 1 185 ? 14.537 -13.184 -3.560 1.00 97.12 185 SER A C 1
ATOM 1449 O O . SER A 1 185 ? 15.065 -13.884 -2.698 1.00 97.12 185 SER A O 1
ATOM 1451 N N . LEU A 1 186 ? 13.520 -12.358 -3.277 1.00 96.50 186 LEU A N 1
ATOM 1452 C CA . LEU A 1 186 ? 12.894 -12.274 -1.952 1.00 96.50 186 LEU A CA 1
ATOM 1453 C C . LEU A 1 186 ? 12.227 -13.591 -1.510 1.00 96.50 186 LEU A C 1
ATOM 1455 O O . LEU A 1 186 ? 11.941 -13.765 -0.322 1.00 96.50 186 LEU A O 1
ATOM 1459 N N . GLY A 1 187 ? 11.977 -14.520 -2.440 1.00 94.44 187 GLY A N 1
ATOM 1460 C CA . GLY A 1 187 ? 11.297 -15.785 -2.176 1.00 94.44 187 GLY A CA 1
ATOM 1461 C C . GLY A 1 187 ? 9.798 -15.597 -1.939 1.00 94.44 187 GLY A C 1
ATOM 1462 O O . GLY A 1 187 ? 9.221 -14.589 -2.325 1.00 94.44 187 GLY A O 1
ATOM 1463 N N . SER A 1 188 ? 9.131 -16.582 -1.328 1.00 92.81 188 SER A N 1
ATOM 1464 C CA . SER A 1 188 ? 7.714 -16.502 -0.901 1.00 92.81 188 SER A CA 1
ATOM 1465 C C . SER A 1 188 ? 6.695 -16.067 -1.974 1.00 92.81 188 SER A C 1
ATOM 1467 O O . SER A 1 188 ? 5.603 -15.611 -1.643 1.00 92.81 188 SER A O 1
ATOM 1469 N N . GLY A 1 189 ? 7.039 -16.213 -3.256 1.00 95.06 189 GLY A N 1
ATOM 1470 C CA . GLY A 1 189 ? 6.186 -15.826 -4.380 1.00 95.06 189 GLY A CA 1
ATOM 1471 C C . GLY A 1 189 ? 6.181 -14.331 -4.712 1.00 95.06 189 GLY A C 1
ATOM 1472 O O . GLY A 1 189 ? 5.373 -13.932 -5.546 1.00 95.06 189 GLY A O 1
ATOM 1473 N N . TYR A 1 190 ? 7.046 -13.506 -4.112 1.00 98.25 190 TYR A N 1
ATOM 1474 C CA . TYR A 1 190 ? 7.122 -12.092 -4.487 1.00 98.25 190 TYR A CA 1
ATOM 1475 C C . TYR A 1 190 ? 7.470 -11.922 -5.966 1.00 98.25 190 TYR A C 1
ATOM 1477 O O . TYR A 1 190 ? 8.266 -12.662 -6.552 1.00 98.25 190 TYR A O 1
ATOM 1485 N N . ARG A 1 191 ? 6.862 -10.904 -6.567 1.00 98.00 191 ARG A N 1
ATOM 1486 C CA . ARG A 1 191 ? 7.066 -10.516 -7.959 1.00 98.00 191 ARG A CA 1
ATOM 1487 C C . ARG A 1 191 ? 7.133 -9.003 -8.082 1.00 98.00 191 ARG A C 1
ATOM 1489 O O . ARG A 1 191 ? 6.721 -8.273 -7.178 1.00 98.00 191 ARG A O 1
ATOM 1496 N N . LEU A 1 192 ? 7.642 -8.549 -9.223 1.00 98.12 192 LEU A N 1
ATOM 1497 C CA . LEU A 1 192 ? 7.496 -7.153 -9.600 1.00 98.12 192 LEU A CA 1
ATOM 1498 C C . LEU A 1 192 ? 5.991 -6.857 -9.775 1.00 98.12 192 LEU A C 1
ATOM 1500 O O . LEU A 1 192 ? 5.294 -7.677 -10.392 1.00 98.12 192 LEU A O 1
ATOM 1504 N N . PRO A 1 193 ? 5.464 -5.759 -9.216 1.00 96.94 193 PRO A N 1
ATOM 1505 C CA . PRO A 1 193 ? 4.046 -5.456 -9.274 1.00 96.94 193 PRO A CA 1
ATOM 1506 C C . PRO A 1 193 ? 3.636 -5.075 -10.690 1.00 96.94 193 PRO A C 1
ATOM 1508 O O . PRO A 1 193 ? 4.379 -4.403 -11.404 1.00 96.94 193 PRO A O 1
ATOM 1511 N N . ASP A 1 194 ? 2.443 -5.487 -11.096 1.00 94.81 194 ASP A N 1
ATOM 1512 C CA . ASP A 1 194 ? 1.821 -4.955 -12.301 1.00 94.81 194 ASP A CA 1
ATOM 1513 C C . ASP A 1 194 ? 1.292 -3.538 -12.014 1.00 94.81 194 ASP A C 1
ATOM 1515 O O . ASP A 1 194 ? 1.194 -3.110 -10.862 1.00 94.81 194 ASP A O 1
ATOM 1519 N N . VAL A 1 195 ? 0.893 -2.799 -13.047 1.00 93.06 195 VAL A N 1
ATOM 1520 C CA . VAL A 1 195 ? 0.292 -1.462 -12.906 1.00 93.06 195 VAL A CA 1
ATOM 1521 C C . VAL A 1 195 ? -0.881 -1.481 -11.913 1.00 93.06 195 VAL A C 1
ATOM 1523 O O . VAL A 1 195 ? -0.970 -0.617 -11.040 1.00 93.06 195 VAL A O 1
ATOM 1526 N N . ASN A 1 196 ? -1.720 -2.521 -11.967 1.00 92.44 196 ASN A N 1
ATOM 1527 C CA . ASN A 1 196 ? -2.865 -2.699 -11.065 1.00 92.44 196 ASN A CA 1
ATOM 1528 C C . ASN A 1 196 ? -2.500 -2.998 -9.606 1.00 92.44 196 ASN A C 1
ATOM 1530 O O . ASN A 1 196 ? -3.368 -2.946 -8.739 1.00 92.44 196 ASN A O 1
ATOM 1534 N N . ASP A 1 197 ? -1.254 -3.353 -9.307 1.00 95.00 197 ASP A N 1
ATOM 1535 C CA . ASP A 1 197 ? -0.809 -3.512 -7.924 1.00 95.00 197 ASP A CA 1
ATOM 1536 C C . ASP A 1 197 ? -0.438 -2.169 -7.287 1.00 95.00 197 ASP A C 1
ATOM 1538 O O . ASP A 1 197 ? -0.485 -2.033 -6.065 1.00 95.00 197 ASP A O 1
ATOM 1542 N N . PHE A 1 198 ? -0.136 -1.153 -8.092 1.00 93.56 198 PHE A N 1
ATOM 1543 C CA . PHE A 1 198 ? 0.047 0.208 -7.603 1.00 93.56 198 PHE A CA 1
ATOM 1544 C C . PHE A 1 198 ? -1.245 1.010 -7.663 1.00 93.56 198 PHE A C 1
ATOM 1546 O O . PHE A 1 198 ? -1.630 1.623 -6.670 1.00 93.56 198 PHE A O 1
ATOM 1553 N N . SER A 1 199 ? -1.919 1.008 -8.810 1.00 91.00 199 SER A N 1
ATOM 1554 C CA . SER A 1 199 ? -2.942 1.999 -9.125 1.00 91.00 199 SER A CA 1
ATOM 1555 C C . SER A 1 199 ? -4.211 1.389 -9.715 1.00 91.00 199 SER A C 1
ATOM 1557 O O . SER A 1 199 ? -4.262 0.224 -10.099 1.00 91.00 199 SER A O 1
ATOM 1559 N N . ASN A 1 200 ? -5.265 2.198 -9.769 1.00 90.19 200 ASN A N 1
ATOM 1560 C CA . ASN A 1 200 ? -6.513 1.898 -10.461 1.00 90.19 200 ASN A CA 1
ATOM 1561 C C . ASN A 1 200 ? -6.751 2.812 -11.676 1.00 90.19 200 ASN A C 1
ATOM 1563 O O . ASN A 1 200 ? -7.889 2.910 -12.133 1.00 90.19 200 ASN A O 1
ATOM 1567 N N . THR A 1 201 ? -5.710 3.468 -12.190 1.00 87.31 201 THR A N 1
ATOM 1568 C CA . THR A 1 201 ? -5.782 4.357 -13.358 1.00 87.31 201 THR A CA 1
ATOM 1569 C C . THR A 1 201 ? -5.739 3.602 -14.683 1.00 87.31 201 THR A C 1
ATOM 1571 O O . THR A 1 201 ? -5.269 2.465 -14.767 1.00 87.31 201 THR A O 1
ATOM 1574 N N . ASN A 1 202 ? -6.213 4.275 -15.730 1.00 86.31 202 ASN A N 1
ATOM 1575 C CA . ASN A 1 202 ? -6.029 3.894 -17.127 1.00 86.31 202 ASN A CA 1
ATOM 1576 C C . ASN A 1 202 ? -5.297 5.040 -17.840 1.00 86.31 202 ASN A C 1
ATOM 1578 O O . ASN A 1 202 ? -5.964 5.930 -18.364 1.00 86.31 202 ASN A O 1
ATOM 1582 N N . PRO A 1 203 ? -3.952 5.090 -17.789 1.00 80.31 203 PRO A N 1
ATOM 1583 C CA . PRO A 1 203 ? -3.192 6.123 -18.485 1.00 80.31 203 PRO A CA 1
ATOM 1584 C C . PRO A 1 203 ? -3.282 5.955 -20.009 1.00 80.31 203 PRO A C 1
ATOM 1586 O O . PRO A 1 203 ? -3.380 4.830 -20.513 1.00 80.31 203 PRO A O 1
ATOM 1589 N N . ASP A 1 204 ? -3.103 7.055 -20.747 1.00 77.62 204 ASP A N 1
ATOM 1590 C CA . ASP A 1 204 ? -3.169 7.136 -22.223 1.00 77.62 204 ASP A CA 1
ATOM 1591 C C 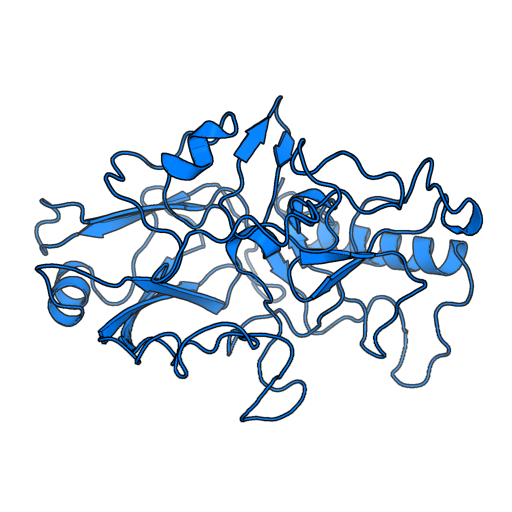. ASP A 1 204 ? -1.965 6.481 -22.946 1.00 77.62 204 ASP A C 1
ATOM 1593 O O . ASP A 1 204 ? -1.563 6.815 -24.064 1.00 77.62 204 ASP A O 1
ATOM 1597 N N . TYR A 1 205 ? -1.365 5.482 -22.305 1.00 80.44 205 TYR A N 1
ATOM 1598 C CA . TYR A 1 205 ? -0.258 4.678 -22.813 1.00 80.44 205 TYR A CA 1
ATOM 1599 C C . TYR A 1 205 ? -0.689 3.239 -23.144 1.00 80.44 205 TYR A C 1
ATOM 1601 O O . TYR A 1 205 ? 0.143 2.331 -23.219 1.00 80.44 205 TYR A O 1
ATOM 1609 N N . GLY A 1 206 ? -1.996 3.037 -23.353 1.00 79.12 206 GLY A N 1
ATOM 1610 C CA . GLY A 1 206 ? -2.585 1.766 -23.778 1.00 79.12 206 GLY A CA 1
ATOM 1611 C C . GLY A 1 206 ? -2.850 0.767 -22.645 1.00 79.12 206 GLY A C 1
ATOM 1612 O O . GLY A 1 206 ? -3.033 -0.424 -22.899 1.00 79.12 206 GLY A O 1
ATOM 1613 N N . TRP A 1 207 ? -2.881 1.228 -21.389 1.00 86.12 207 TRP A N 1
ATOM 1614 C CA . TRP A 1 207 ? -3.301 0.408 -20.251 1.00 86.12 207 TRP A CA 1
ATOM 1615 C C . TRP A 1 207 ? -4.800 0.565 -19.985 1.00 86.12 207 TRP A C 1
ATOM 1617 O O . TRP A 1 207 ? -5.283 1.668 -19.754 1.00 86.12 207 TRP A O 1
ATOM 1627 N N . ILE A 1 208 ? -5.520 -0.559 -19.965 1.00 85.50 208 ILE A N 1
ATOM 1628 C CA . ILE A 1 208 ? -6.974 -0.621 -19.715 1.00 85.50 208 ILE A CA 1
ATOM 1629 C C . ILE A 1 208 ? -7.331 -1.556 -18.546 1.00 85.50 208 ILE A C 1
ATOM 1631 O O . ILE A 1 208 ? -8.427 -2.115 -18.479 1.00 85.50 208 ILE A O 1
ATOM 1635 N N . GLY A 1 209 ? -6.368 -1.809 -17.655 1.00 84.44 209 GLY A N 1
ATOM 1636 C CA . GLY A 1 209 ? -6.529 -2.725 -16.524 1.00 84.44 209 GLY A CA 1
ATOM 1637 C C . GLY A 1 209 ? -7.153 -2.092 -15.278 1.00 84.44 209 GLY A C 1
ATOM 1638 O O . GLY A 1 209 ? -7.525 -2.830 -14.367 1.00 84.44 209 GLY A O 1
ATOM 1639 N N . GLY A 1 210 ? -7.252 -0.766 -15.225 1.00 85.00 210 GLY A N 1
ATOM 1640 C CA . GLY A 1 210 ? -7.747 0.006 -14.093 1.00 85.00 210 GLY A CA 1
ATOM 1641 C C . GLY A 1 210 ? -9.273 0.110 -14.020 1.00 85.00 210 GLY A C 1
ATOM 1642 O O . GLY A 1 210 ? -10.028 -0.732 -14.512 1.00 85.00 210 GLY A O 1
ATOM 1643 N N . TYR A 1 211 ? -9.749 1.154 -13.350 1.00 81.31 211 TYR A N 1
ATOM 1644 C CA . TYR A 1 211 ? -11.167 1.403 -13.111 1.00 81.31 211 TYR A CA 1
ATOM 1645 C C . TYR A 1 211 ? -11.894 1.824 -14.400 1.00 81.31 211 TYR A C 1
ATOM 1647 O O . TYR A 1 211 ? -11.484 2.751 -15.087 1.00 81.31 211 TYR A O 1
ATOM 1655 N N . VAL A 1 212 ? -12.989 1.134 -14.733 1.00 64.44 212 VAL A N 1
ATOM 1656 C CA . VAL A 1 212 ? -13.541 1.032 -16.104 1.00 64.44 212 VAL A CA 1
ATOM 1657 C C . VAL A 1 212 ? -14.176 2.324 -16.654 1.00 64.44 212 VAL A C 1
ATOM 1659 O O . VAL A 1 212 ? -14.493 2.372 -17.835 1.00 64.44 212 VAL A O 1
ATOM 1662 N N . ASN A 1 213 ? -14.315 3.389 -15.861 1.00 56.03 213 ASN A N 1
ATOM 1663 C CA . ASN A 1 213 ? -15.113 4.560 -16.251 1.00 56.03 213 ASN A CA 1
ATOM 1664 C C . ASN A 1 213 ? -14.363 5.903 -16.259 1.00 56.03 213 ASN A C 1
ATOM 1666 O O . ASN A 1 213 ? -15.012 6.935 -16.396 1.00 56.03 213 ASN A O 1
ATOM 1670 N N . SER A 1 214 ? -13.032 5.927 -16.143 1.00 53.91 214 SER A N 1
ATOM 1671 C CA . SER A 1 214 ? -12.280 7.179 -16.288 1.00 53.91 214 SER A CA 1
ATOM 1672 C C . SER A 1 214 ? -10.891 6.975 -16.899 1.00 53.91 214 SER A C 1
ATOM 1674 O O . SER A 1 214 ? -10.107 6.133 -16.455 1.00 53.91 214 SER A O 1
ATOM 1676 N N . TYR A 1 215 ? -10.593 7.774 -17.927 1.00 55.88 215 TYR A N 1
ATOM 1677 C CA . TYR A 1 215 ? -9.225 8.122 -18.303 1.00 55.88 215 TYR A CA 1
ATOM 1678 C C . TYR A 1 215 ? -8.823 9.250 -17.365 1.00 55.88 215 TYR A C 1
ATOM 1680 O O . TYR A 1 215 ? -9.347 10.360 -17.438 1.00 55.88 215 TYR A O 1
ATOM 1688 N N . GLY A 1 216 ? -7.996 8.920 -16.388 1.00 61.38 216 GLY A N 1
ATOM 1689 C CA . GLY A 1 216 ? -7.562 9.849 -15.365 1.00 61.38 216 GLY A CA 1
ATOM 1690 C C . GLY A 1 216 ? -6.117 9.560 -15.035 1.00 61.38 216 GLY A C 1
ATOM 1691 O O . GLY A 1 216 ? -5.742 8.407 -14.818 1.00 61.38 216 GLY A O 1
ATOM 1692 N N . SER A 1 217 ? -5.312 10.615 -14.991 1.00 67.62 217 SER A N 1
ATOM 1693 C CA . SER A 1 217 ? -3.903 10.519 -14.628 1.00 67.62 217 SER A CA 1
ATOM 1694 C C . SER A 1 217 ? -3.748 9.983 -13.198 1.00 67.62 217 SER A C 1
ATOM 1696 O O . SER A 1 217 ? -2.903 9.132 -12.937 1.00 67.62 217 SER A O 1
ATOM 1698 N N . TYR A 1 218 ? -4.600 10.407 -12.264 1.00 74.62 218 TYR A N 1
ATOM 1699 C CA . TYR A 1 218 ? -4.443 10.100 -10.840 1.00 74.62 218 TYR A CA 1
ATOM 1700 C C . TYR A 1 218 ? -5.336 8.963 -10.356 1.00 74.62 218 TYR A C 1
ATOM 1702 O O . TYR A 1 218 ? -6.485 8.818 -10.778 1.00 74.62 218 TYR A O 1
ATOM 1710 N N . ALA A 1 219 ? -4.818 8.185 -9.405 1.00 79.50 219 ALA A N 1
ATOM 1711 C CA . ALA A 1 219 ? -5.570 7.104 -8.793 1.00 79.50 219 ALA A CA 1
ATOM 1712 C C . ALA A 1 219 ? -6.772 7.626 -8.005 1.00 79.50 219 ALA A C 1
ATOM 1714 O O . ALA A 1 219 ? -6.657 8.512 -7.154 1.00 79.50 219 ALA A O 1
ATOM 1715 N N . ARG A 1 220 ? -7.929 6.990 -8.198 1.00 81.19 220 ARG A N 1
ATOM 1716 C CA . ARG A 1 220 ? -9.095 7.234 -7.347 1.00 81.19 220 ARG A CA 1
ATOM 1717 C C . ARG A 1 220 ? -8.813 6.672 -5.958 1.00 81.19 220 ARG A C 1
ATOM 1719 O O . ARG A 1 220 ? -8.547 5.479 -5.834 1.00 81.19 220 ARG A O 1
ATOM 1726 N N . ARG A 1 221 ? -8.924 7.495 -4.909 1.00 82.06 221 ARG A N 1
ATOM 1727 C CA . ARG A 1 221 ? -8.747 7.081 -3.502 1.00 82.06 221 ARG A CA 1
ATOM 1728 C C . ARG A 1 221 ? -9.875 6.132 -3.071 1.00 82.06 221 ARG A C 1
ATOM 1730 O O . ARG A 1 221 ? -10.970 6.564 -2.691 1.00 82.06 221 ARG A O 1
ATOM 1737 N N . GLN A 1 222 ? -9.635 4.827 -3.164 1.00 84.94 222 GLN A N 1
ATOM 1738 C CA . GLN A 1 222 ? -10.609 3.776 -2.860 1.00 84.94 222 GLN A CA 1
ATOM 1739 C C . GLN A 1 222 ? -9.936 2.432 -2.576 1.00 84.94 222 GLN A C 1
ATOM 1741 O O . GLN A 1 222 ? -8.773 2.222 -2.907 1.00 84.94 222 GLN A O 1
ATOM 1746 N N . LEU A 1 223 ? -10.702 1.515 -1.988 1.00 88.62 223 LEU A N 1
ATOM 1747 C CA . LEU A 1 223 ? -10.266 0.149 -1.727 1.00 88.62 223 LEU A CA 1
ATOM 1748 C C . LEU A 1 223 ? -10.035 -0.624 -3.033 1.00 88.62 223 LEU A C 1
ATOM 1750 O O . LEU A 1 223 ? -10.771 -0.434 -4.003 1.00 88.62 223 LEU A O 1
ATOM 1754 N N . SER A 1 224 ? -9.060 -1.527 -3.042 1.00 92.06 224 SER A N 1
ATOM 1755 C CA . SER A 1 224 ? -8.874 -2.471 -4.143 1.00 92.06 224 SER A CA 1
ATOM 1756 C C . SER A 1 224 ? -9.970 -3.534 -4.143 1.00 92.06 224 SER A C 1
ATOM 1758 O O . SER A 1 224 ? -10.490 -3.931 -3.095 1.00 92.06 224 SER A O 1
ATOM 1760 N N . TYR A 1 225 ? -10.298 -4.043 -5.326 1.00 92.25 225 TYR A N 1
ATOM 1761 C CA . TYR A 1 225 ? -11.254 -5.136 -5.494 1.00 92.25 225 TYR A CA 1
ATOM 1762 C C . TYR A 1 225 ? -10.800 -6.090 -6.595 1.00 92.25 225 TYR A C 1
ATOM 1764 O O . TYR A 1 225 ? -9.884 -5.796 -7.354 1.00 92.25 225 TYR A O 1
ATOM 1772 N N . GLN A 1 226 ? -11.433 -7.251 -6.683 1.00 93.19 226 GLN A N 1
ATOM 1773 C CA . GLN A 1 226 ? -11.172 -8.263 -7.691 1.00 93.19 226 GLN A CA 1
ATOM 1774 C C . GLN A 1 226 ? -12.286 -8.294 -8.732 1.00 93.19 226 GLN A C 1
ATOM 1776 O O . GLN A 1 226 ? -13.472 -8.285 -8.407 1.00 93.19 226 GLN A O 1
ATOM 1781 N N . LYS A 1 227 ? -11.909 -8.385 -10.003 1.00 91.25 227 LYS A N 1
ATOM 1782 C CA . LYS A 1 227 ? -12.816 -8.623 -11.126 1.00 91.25 227 LYS A CA 1
ATOM 1783 C C . LYS A 1 227 ? -12.213 -9.717 -11.995 1.00 91.25 227 LYS A C 1
ATOM 1785 O O . LYS A 1 227 ? -11.096 -9.575 -12.482 1.00 91.25 227 LYS A O 1
ATOM 1790 N N . ASN A 1 228 ? -12.940 -10.821 -12.170 1.00 88.88 228 ASN A N 1
ATOM 1791 C CA . ASN A 1 228 ? -12.496 -11.976 -12.963 1.00 88.88 228 ASN A CA 1
ATOM 1792 C C . ASN A 1 228 ? -11.103 -12.496 -12.546 1.00 88.88 228 ASN A C 1
ATOM 1794 O O . ASN A 1 228 ? -10.251 -12.760 -13.390 1.00 88.88 228 ASN A O 1
ATOM 1798 N N . GLY A 1 229 ? -10.854 -12.584 -11.235 1.00 86.50 229 GLY A N 1
ATOM 1799 C CA . GLY A 1 229 ? -9.585 -13.070 -10.681 1.00 86.50 229 GLY A CA 1
ATOM 1800 C C . GLY A 1 229 ? -8.415 -12.081 -10.742 1.00 86.50 229 GLY A C 1
ATOM 1801 O O . GLY A 1 229 ? -7.324 -12.428 -10.303 1.00 86.50 229 GLY A O 1
ATOM 1802 N N . LYS A 1 230 ? -8.619 -10.856 -11.242 1.00 89.06 230 LYS A N 1
ATOM 1803 C CA . LYS A 1 230 ? -7.599 -9.798 -11.270 1.00 89.06 230 LYS A CA 1
ATOM 1804 C C . LYS A 1 230 ? -7.921 -8.708 -10.265 1.00 89.06 230 LYS A C 1
ATOM 1806 O O . LYS A 1 230 ? -9.081 -8.325 -10.137 1.00 89.06 230 LYS A O 1
ATOM 1811 N N . TRP A 1 231 ? -6.901 -8.186 -9.596 1.00 92.81 231 TRP A N 1
ATOM 1812 C CA . TRP A 1 231 ? -7.041 -6.987 -8.779 1.00 92.81 231 TRP A CA 1
ATOM 1813 C C . TRP A 1 231 ? -7.197 -5.745 -9.659 1.00 92.81 231 TRP A C 1
ATOM 1815 O O . TRP A 1 231 ? -6.530 -5.609 -10.685 1.00 92.81 231 TRP A O 1
ATOM 1825 N N . ILE A 1 232 ? -8.089 -4.860 -9.232 1.00 91.81 232 ILE A N 1
ATOM 1826 C CA . ILE A 1 232 ? -8.280 -3.509 -9.740 1.00 91.81 232 ILE A CA 1
ATOM 1827 C C . ILE A 1 232 ? -7.937 -2.573 -8.585 1.00 91.81 232 ILE A C 1
ATOM 1829 O O . ILE A 1 232 ? -8.622 -2.565 -7.556 1.00 91.81 232 ILE A O 1
ATOM 1833 N N . GLY A 1 233 ? -6.857 -1.814 -8.755 1.00 90.12 233 GLY A N 1
ATOM 1834 C CA . GLY A 1 233 ? -6.238 -1.064 -7.674 1.00 90.12 233 GLY A CA 1
ATOM 1835 C C . GLY A 1 233 ? -5.296 -1.901 -6.811 1.00 90.12 233 GLY A C 1
ATOM 1836 O O . GLY A 1 233 ? -5.441 -3.118 -6.657 1.00 90.12 233 GLY A O 1
ATOM 1837 N N . GLY A 1 234 ? -4.339 -1.215 -6.208 1.00 93.44 234 GLY A N 1
ATOM 1838 C CA . GLY A 1 234 ? -3.523 -1.685 -5.115 1.00 93.44 234 GLY A CA 1
ATOM 1839 C C . GLY A 1 234 ? -3.058 -0.549 -4.218 1.00 93.44 234 GLY A C 1
ATOM 1840 O O . GLY A 1 234 ? -3.864 0.216 -3.682 1.00 93.44 234 GLY A O 1
ATOM 1841 N N . ILE A 1 235 ? -1.758 -0.507 -3.952 1.00 94.88 235 ILE A N 1
ATOM 1842 C CA . ILE A 1 235 ? -1.269 0.173 -2.760 1.00 94.88 235 ILE A CA 1
ATOM 1843 C C . ILE A 1 235 ? -1.408 1.700 -2.826 1.00 94.88 235 ILE A C 1
ATOM 1845 O O . ILE A 1 235 ? -1.775 2.309 -1.828 1.00 94.88 235 ILE A O 1
ATOM 1849 N N . ALA A 1 236 ? -1.246 2.339 -3.984 1.00 90.44 236 ALA A N 1
ATOM 1850 C CA . ALA A 1 236 ? -1.325 3.795 -4.087 1.00 90.44 236 ALA A CA 1
ATOM 1851 C C . ALA A 1 236 ? -2.770 4.326 -4.106 1.00 90.44 236 ALA A C 1
ATOM 1853 O O . ALA A 1 236 ? -3.048 5.370 -3.517 1.00 90.44 236 ALA A O 1
ATOM 1854 N N . A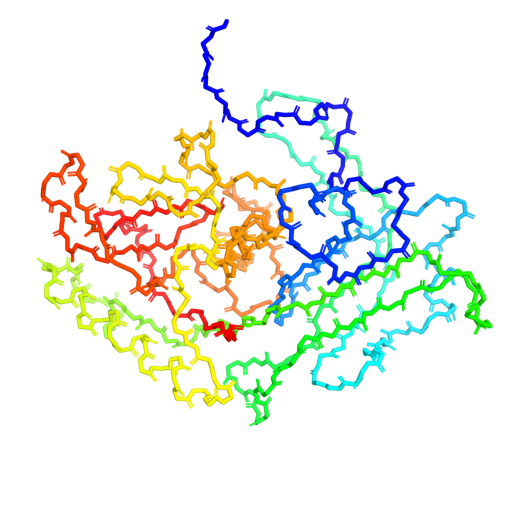SN A 1 237 ? -3.747 3.616 -4.683 1.00 87.50 237 ASN A N 1
ATOM 1855 C CA . ASN A 1 237 ? -5.155 4.033 -4.537 1.00 87.50 237 ASN A CA 1
ATOM 1856 C C . ASN A 1 237 ? -5.703 3.823 -3.122 1.00 87.50 237 ASN A C 1
ATOM 1858 O O . ASN A 1 237 ? -6.693 4.462 -2.766 1.00 87.50 237 ASN A O 1
ATOM 1862 N N . GLU A 1 238 ? -5.073 2.966 -2.315 1.00 90.56 238 GLU A N 1
ATOM 1863 C CA . GLU A 1 238 ? -5.451 2.734 -0.920 1.00 90.56 238 GLU A CA 1
ATOM 1864 C C . GLU A 1 238 ? -4.707 3.647 0.053 1.00 90.56 238 GLU A C 1
ATOM 1866 O O . GLU A 1 238 ? -5.332 4.314 0.872 1.00 90.56 238 GLU A O 1
ATOM 1871 N N . TRP A 1 239 ? -3.395 3.795 -0.100 1.00 90.00 239 TRP A N 1
ATOM 1872 C CA . TRP A 1 239 ? -2.529 4.528 0.833 1.00 90.00 239 TRP A CA 1
ATOM 1873 C C . TRP A 1 239 ? -2.165 5.927 0.345 1.00 90.00 239 TRP A C 1
ATOM 1875 O O . TRP A 1 239 ? -2.057 6.849 1.137 1.00 90.00 239 TRP A O 1
ATOM 1885 N N . GLY A 1 240 ? -2.142 6.137 -0.966 1.00 85.31 240 GLY A N 1
ATOM 1886 C CA . GLY A 1 240 ? -1.853 7.429 -1.571 1.00 85.31 240 GLY A CA 1
ATOM 1887 C C . GLY A 1 240 ? -0.383 7.485 -1.925 1.00 85.31 240 GLY A C 1
ATOM 1888 O O . GLY A 1 240 ? 0.196 6.498 -2.378 1.00 85.31 240 GLY A O 1
ATOM 1889 N N . CYS A 1 241 ? 0.217 8.646 -1.721 1.00 82.31 241 CYS A N 1
ATOM 1890 C CA . CYS A 1 241 ? 1.654 8.782 -1.832 1.00 82.31 241 CYS A CA 1
ATOM 1891 C C . CYS A 1 241 ? 2.324 8.188 -0.591 1.00 82.31 241 CYS A C 1
ATOM 1893 O O . CYS A 1 241 ? 1.867 8.430 0.520 1.00 82.31 241 CYS A O 1
ATOM 1895 N N . MET A 1 242 ? 3.363 7.376 -0.786 1.00 87.19 242 MET A N 1
ATOM 1896 C CA . MET A 1 242 ? 4.000 6.634 0.309 1.00 87.19 242 MET A CA 1
ATOM 1897 C C . MET A 1 242 ? 5.422 7.085 0.620 1.00 87.19 242 MET A C 1
ATOM 1899 O O . MET A 1 242 ? 6.005 6.549 1.553 1.00 87.19 242 MET A O 1
ATOM 1903 N N . ALA A 1 243 ? 5.973 8.019 -0.160 1.00 81.00 243 ALA A N 1
ATOM 1904 C CA . ALA A 1 243 ? 7.349 8.465 0.003 1.00 81.00 243 ALA A CA 1
ATOM 1905 C C . ALA A 1 243 ? 7.616 8.938 1.444 1.00 81.00 243 ALA A C 1
ATOM 1907 O O . ALA A 1 243 ? 6.744 9.542 2.073 1.00 81.00 243 ALA A O 1
ATOM 1908 N N . GLU A 1 244 ? 8.800 8.632 1.966 1.00 70.88 244 GLU A N 1
ATOM 1909 C CA . GLU A 1 244 ? 9.255 9.090 3.275 1.00 70.88 244 GLU A CA 1
ATOM 1910 C C . GLU A 1 244 ? 9.472 10.617 3.286 1.00 70.88 244 GLU A C 1
ATOM 1912 O O . GLU A 1 244 ? 9.841 11.219 2.278 1.00 70.88 244 GLU A O 1
ATOM 1917 N N . ASP A 1 245 ? 9.187 11.236 4.436 1.00 58.03 245 ASP A N 1
ATOM 1918 C CA . ASP A 1 245 ? 9.081 12.692 4.635 1.00 58.03 245 ASP A CA 1
ATOM 1919 C C . ASP A 1 245 ? 10.379 13.456 4.333 1.00 58.03 245 ASP A C 1
ATOM 1921 O O . ASP A 1 245 ? 10.355 14.579 3.832 1.00 58.03 245 ASP A O 1
ATOM 1925 N N . ASP A 1 246 ? 11.521 12.810 4.563 1.00 52.72 246 ASP A N 1
ATOM 1926 C CA . ASP A 1 246 ? 12.832 13.461 4.593 1.00 52.72 246 ASP A CA 1
ATOM 1927 C C . ASP A 1 246 ? 13.445 13.726 3.209 1.00 52.72 246 ASP A C 1
ATOM 1929 O O . ASP A 1 246 ? 14.544 14.271 3.120 1.00 52.72 246 ASP A O 1
ATOM 1933 N N . LEU A 1 247 ? 12.768 13.364 2.113 1.00 54.16 247 LEU A N 1
ATOM 1934 C CA . LEU A 1 247 ? 13.352 13.520 0.778 1.00 54.16 247 LEU A CA 1
ATOM 1935 C C . LEU A 1 247 ? 13.465 14.981 0.318 1.00 54.16 247 LEU A C 1
ATOM 1937 O O . LEU A 1 247 ? 14.275 15.238 -0.568 1.00 54.16 247 LEU A O 1
ATOM 1941 N N . TYR A 1 248 ? 12.694 15.929 0.879 1.00 47.94 248 TYR A N 1
ATOM 1942 C CA . TYR A 1 248 ? 12.686 17.306 0.353 1.00 47.94 248 TYR A CA 1
ATOM 1943 C C . TYR A 1 248 ? 12.674 18.469 1.361 1.00 47.94 248 TYR A C 1
ATOM 1945 O O . TYR A 1 248 ? 13.255 19.494 1.020 1.00 47.94 248 TYR A O 1
ATOM 1953 N N . ASP A 1 249 ? 12.091 18.364 2.561 1.00 43.47 249 ASP A N 1
ATOM 1954 C CA . ASP A 1 249 ? 12.193 19.375 3.642 1.00 43.47 249 ASP A CA 1
ATOM 1955 C C . ASP A 1 249 ? 11.370 18.884 4.853 1.00 43.47 249 ASP A C 1
ATOM 1957 O O . ASP A 1 249 ? 10.185 18.581 4.660 1.00 43.47 249 ASP A O 1
ATOM 1961 N N . PRO A 1 250 ? 11.903 18.810 6.089 1.00 40.84 250 PRO A N 1
ATOM 1962 C CA . PRO A 1 250 ? 11.100 18.528 7.277 1.00 40.84 250 PRO A CA 1
ATOM 1963 C C . PRO A 1 250 ? 10.166 19.711 7.580 1.00 40.84 250 PRO A C 1
ATOM 1965 O O . PRO A 1 250 ? 10.453 20.567 8.417 1.00 40.84 250 PRO A O 1
ATOM 1968 N N . GLY A 1 251 ? 9.024 19.772 6.898 1.00 43.94 251 GLY A N 1
ATOM 1969 C CA . GLY A 1 251 ? 7.999 20.772 7.187 1.00 43.94 251 GLY A CA 1
ATOM 1970 C C . GLY A 1 251 ? 6.944 20.987 6.112 1.00 43.94 251 GLY A C 1
ATOM 1971 O O . GLY A 1 251 ? 5.836 21.369 6.467 1.00 43.94 251 GLY A O 1
ATOM 1972 N N . HIS A 1 252 ? 7.236 20.734 4.833 1.00 44.50 252 HIS A N 1
ATOM 1973 C CA . HIS A 1 252 ? 6.257 20.897 3.750 1.00 44.50 252 HIS A CA 1
ATOM 1974 C C . HIS A 1 252 ? 6.684 20.143 2.489 1.00 44.50 252 HIS A C 1
ATOM 1976 O O . HIS A 1 252 ? 7.181 20.722 1.522 1.00 44.50 252 HIS A O 1
ATOM 1982 N N . ASN A 1 253 ? 6.418 18.841 2.441 1.00 48.84 253 ASN A N 1
ATOM 1983 C CA . ASN A 1 253 ? 6.452 18.142 1.167 1.00 48.84 253 ASN A CA 1
ATOM 1984 C C . ASN A 1 253 ? 5.184 18.504 0.372 1.00 48.84 253 ASN A C 1
ATOM 1986 O O . ASN A 1 253 ? 4.122 17.908 0.547 1.00 48.84 253 ASN A O 1
ATOM 1990 N N . MET A 1 254 ? 5.278 19.531 -0.483 1.00 48.91 254 MET A N 1
ATOM 1991 C CA . MET A 1 254 ? 4.146 20.088 -1.248 1.00 48.91 254 MET A CA 1
ATOM 1992 C C . MET A 1 254 ? 3.431 19.066 -2.149 1.00 48.91 254 MET A C 1
ATOM 1994 O O . MET A 1 254 ? 2.346 19.347 -2.657 1.00 48.91 254 MET A O 1
ATOM 1998 N N . LEU A 1 255 ? 4.039 17.901 -2.389 1.00 56.34 255 LEU A N 1
ATOM 1999 C CA . LEU A 1 255 ? 3.521 16.895 -3.310 1.00 56.34 255 LEU A CA 1
ATOM 2000 C C . LEU A 1 255 ? 2.700 15.802 -2.613 1.00 56.34 255 LEU A C 1
ATOM 2002 O O . LEU A 1 255 ? 1.823 15.221 -3.255 1.00 56.34 255 LEU A O 1
ATOM 2006 N N . CYS A 1 256 ? 2.973 15.493 -1.338 1.00 66.31 256 CYS A N 1
ATOM 2007 C CA . CYS A 1 256 ? 2.475 14.275 -0.700 1.00 66.31 256 CYS A CA 1
ATOM 2008 C C . CYS A 1 256 ? 2.441 14.343 0.834 1.00 66.31 256 CYS A C 1
ATOM 2010 O O . CYS A 1 256 ? 3.405 14.769 1.458 1.00 66.31 256 CYS A O 1
ATOM 2012 N N . GLN A 1 257 ? 1.393 13.778 1.448 1.00 64.88 257 GLN A N 1
ATOM 2013 C CA . GLN A 1 257 ? 1.482 13.305 2.834 1.00 64.88 257 GLN A CA 1
ATOM 2014 C C . GLN A 1 257 ? 2.345 12.036 2.878 1.00 64.88 257 GLN A C 1
ATOM 2016 O O . GLN A 1 257 ? 2.177 11.156 2.033 1.00 64.88 257 GLN A O 1
ATOM 2021 N N . THR A 1 258 ? 3.261 11.955 3.838 1.00 73.06 258 THR A N 1
ATOM 2022 C CA . THR A 1 258 ? 4.328 10.945 3.913 1.00 73.06 258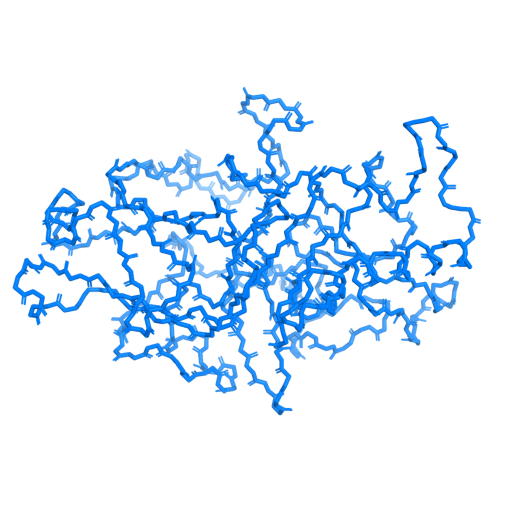 THR A CA 1
ATOM 2023 C C . THR A 1 258 ? 4.115 9.978 5.086 1.00 73.06 258 THR A C 1
ATOM 2025 O O . THR A 1 258 ? 3.282 10.204 5.973 1.00 73.06 258 THR A O 1
ATOM 2028 N N . TYR A 1 259 ? 4.860 8.866 5.099 1.00 83.12 259 TYR A N 1
ATOM 2029 C CA . TYR A 1 259 ? 4.860 7.903 6.208 1.00 83.12 259 TYR A CA 1
ATOM 2030 C C . TYR A 1 259 ? 6.263 7.763 6.799 1.00 83.12 259 TYR A C 1
ATOM 2032 O O . TYR A 1 259 ? 7.086 7.019 6.278 1.00 83.12 259 TYR A O 1
ATOM 2040 N N . THR A 1 260 ? 6.541 8.425 7.921 1.00 82.62 260 THR A N 1
ATOM 2041 C CA . THR A 1 260 ? 7.838 8.289 8.605 1.00 82.62 260 THR A CA 1
ATOM 2042 C C . THR A 1 260 ? 8.126 6.836 8.999 1.00 82.62 260 THR A C 1
ATOM 2044 O O . THR A 1 260 ? 7.270 6.175 9.603 1.00 82.62 260 THR A O 1
ATOM 2047 N N . GLY A 1 261 ? 9.343 6.354 8.722 1.00 82.50 261 GLY A N 1
ATOM 2048 C CA . GLY A 1 261 ? 9.794 5.010 9.093 1.00 82.50 261 GLY A CA 1
ATOM 2049 C C . GLY A 1 261 ? 9.320 3.900 8.152 1.00 82.50 261 GLY A C 1
ATOM 2050 O O . GLY A 1 261 ? 9.328 2.724 8.533 1.00 82.50 261 GLY A O 1
ATOM 2051 N N . THR A 1 262 ? 8.871 4.255 6.949 1.00 90.31 262 THR A N 1
ATOM 2052 C CA . THR A 1 262 ? 8.539 3.302 5.889 1.00 90.31 262 THR A CA 1
ATOM 2053 C C . THR A 1 262 ? 9.726 3.069 4.947 1.00 90.31 262 THR A C 1
ATOM 2055 O O . THR A 1 262 ? 10.653 3.861 4.898 1.00 90.31 262 THR A O 1
ATOM 2058 N N . ASP A 1 263 ? 9.702 1.979 4.179 1.00 93.62 263 ASP A N 1
ATOM 2059 C CA . ASP A 1 263 ? 10.761 1.637 3.208 1.00 93.62 263 ASP A CA 1
ATOM 2060 C C . ASP A 1 263 ? 10.598 2.322 1.838 1.00 93.62 263 ASP A C 1
ATOM 2062 O O . ASP A 1 263 ? 11.357 2.074 0.902 1.00 93.62 263 ASP A O 1
ATOM 2066 N N . TRP A 1 264 ? 9.562 3.141 1.689 1.00 91.62 264 TRP A N 1
ATOM 2067 C CA . TRP A 1 264 ? 9.227 3.819 0.448 1.00 91.62 264 TRP A CA 1
ATOM 2068 C C . TRP A 1 264 ? 9.990 5.144 0.354 1.00 91.62 264 TRP A C 1
ATOM 2070 O O . TRP A 1 264 ? 9.486 6.177 0.771 1.00 91.62 264 TRP A O 1
ATOM 2080 N N . GLN A 1 265 ? 11.196 5.128 -0.210 1.00 85.31 265 GLN A N 1
ATOM 2081 C CA . GLN A 1 265 ? 12.090 6.299 -0.286 1.00 85.31 265 GLN A CA 1
ATOM 2082 C C . GLN A 1 265 ? 12.178 6.941 -1.676 1.00 85.31 265 GLN A C 1
ATOM 2084 O O . GLN A 1 265 ? 13.144 7.614 -2.015 1.00 85.31 265 GLN A O 1
ATOM 2089 N N . SER A 1 266 ? 11.168 6.736 -2.511 1.00 85.44 266 SER A N 1
ATOM 2090 C CA . SER A 1 266 ? 11.106 7.354 -3.833 1.00 85.44 266 SER A CA 1
ATOM 2091 C C . SER A 1 266 ? 9.669 7.608 -4.236 1.00 85.44 266 SER A C 1
ATOM 2093 O O . SER A 1 266 ? 8.737 6.989 -3.712 1.00 85.44 266 SER A O 1
ATOM 2095 N N . TYR A 1 267 ? 9.495 8.506 -5.195 1.00 85.75 267 TYR A N 1
ATOM 2096 C CA . TYR A 1 267 ? 8.248 8.651 -5.924 1.00 85.75 267 TYR A CA 1
ATOM 2097 C C . TYR A 1 267 ? 8.129 7.666 -7.079 1.00 85.75 267 TYR A C 1
ATOM 2099 O O . TYR A 1 267 ? 7.018 7.481 -7.561 1.00 85.75 267 TYR A O 1
ATOM 2107 N N . GLN A 1 268 ? 9.226 7.035 -7.509 1.00 89.00 268 GLN A N 1
ATOM 2108 C CA . GLN A 1 268 ? 9.285 6.244 -8.733 1.00 89.00 268 GLN A CA 1
ATOM 2109 C C . GLN A 1 268 ? 9.612 4.774 -8.463 1.00 89.00 268 GLN A C 1
ATOM 2111 O O . GLN A 1 268 ? 10.649 4.443 -7.885 1.00 89.00 268 GLN A O 1
ATOM 2116 N N . TYR A 1 269 ? 8.746 3.875 -8.939 1.00 93.62 269 TYR A N 1
ATOM 2117 C CA . TYR A 1 269 ? 8.963 2.430 -8.850 1.00 93.62 269 TYR A CA 1
ATOM 2118 C C . TYR A 1 269 ? 8.663 1.725 -10.164 1.00 93.62 269 TYR A C 1
ATOM 2120 O O . TYR A 1 269 ? 7.698 2.044 -10.864 1.00 93.62 269 TYR A O 1
ATOM 2128 N N . TRP A 1 270 ? 9.467 0.710 -10.470 1.00 95.31 270 TRP A N 1
ATOM 2129 C CA . TRP A 1 270 ? 9.222 -0.142 -11.624 1.00 95.31 270 TRP A CA 1
ATOM 2130 C C . TRP A 1 270 ? 7.919 -0.916 -11.483 1.00 95.31 270 TRP A C 1
ATOM 2132 O O . TRP A 1 270 ? 7.642 -1.530 -10.451 1.00 95.31 270 TRP A O 1
ATOM 2142 N N . THR A 1 271 ? 7.171 -0.969 -12.580 1.00 95.31 271 THR A N 1
ATOM 2143 C CA . THR A 1 271 ? 6.115 -1.962 -12.759 1.00 95.31 271 THR A CA 1
ATOM 2144 C C . THR A 1 271 ? 6.611 -3.089 -13.660 1.00 95.31 271 THR A C 1
ATOM 2146 O O . THR A 1 271 ? 7.643 -2.982 -14.319 1.00 95.31 271 THR A O 1
ATOM 2149 N N . ASN A 1 272 ? 5.864 -4.181 -13.704 1.00 95.69 272 ASN A N 1
ATOM 2150 C CA . ASN A 1 272 ? 6.153 -5.383 -14.470 1.00 95.69 272 ASN A CA 1
ATOM 2151 C C . ASN A 1 272 ? 5.661 -5.309 -15.927 1.00 95.69 272 ASN A C 1
ATOM 2153 O O . ASN A 1 272 ? 6.101 -6.111 -16.761 1.00 95.69 272 ASN A O 1
ATOM 2157 N N . ASN A 1 273 ? 4.771 -4.356 -16.228 1.00 94.12 273 ASN A N 1
ATOM 2158 C CA . ASN A 1 273 ? 4.143 -4.188 -17.534 1.00 94.12 273 ASN A CA 1
ATOM 2159 C C . ASN A 1 273 ? 4.938 -3.236 -18.435 1.00 94.12 273 ASN A C 1
ATOM 2161 O O . ASN A 1 273 ? 5.728 -2.403 -17.988 1.00 94.12 273 ASN A O 1
ATOM 2165 N N . VAL A 1 274 ? 4.679 -3.361 -19.731 1.00 93.00 274 VAL A N 1
ATOM 2166 C CA . VAL A 1 274 ? 5.134 -2.437 -20.768 1.00 93.00 274 VAL A CA 1
ATOM 2167 C C . VAL A 1 274 ? 3.912 -1.899 -21.496 1.00 93.00 274 VAL A C 1
ATOM 2169 O O . VAL A 1 274 ? 2.863 -2.549 -21.524 1.00 93.00 274 VAL A O 1
ATOM 2172 N N . THR A 1 275 ? 4.041 -0.719 -22.075 1.00 88.94 275 THR A N 1
ATOM 2173 C CA . THR A 1 275 ? 3.006 -0.114 -22.907 1.00 88.94 275 THR A CA 1
ATOM 2174 C C . THR A 1 275 ? 2.724 -0.976 -24.136 1.00 88.94 275 THR A C 1
ATOM 2176 O O . THR A 1 275 ? 3.617 -1.562 -24.762 1.00 88.94 275 THR A O 1
ATOM 2179 N N . SER A 1 276 ? 1.458 -1.020 -24.524 1.00 81.06 276 SER A N 1
ATOM 2180 C CA . SER A 1 276 ? 1.010 -1.677 -25.746 1.00 81.06 276 SER A CA 1
ATOM 2181 C C . SER A 1 276 ? -0.075 -0.828 -26.373 1.00 81.06 276 SER A C 1
ATOM 2183 O O . SER A 1 276 ? -1.016 -0.478 -25.675 1.00 81.06 276 SER A O 1
ATOM 2185 N N . GLN A 1 277 ? 0.018 -0.539 -27.672 1.00 71.00 277 GLN A N 1
ATOM 2186 C CA . GLN A 1 277 ? -1.007 0.242 -28.380 1.00 71.00 277 GLN A CA 1
ATOM 2187 C C . GLN A 1 277 ? -1.219 1.647 -27.778 1.00 71.00 277 GLN A C 1
ATOM 2189 O O . GLN A 1 277 ? -2.345 2.128 -27.700 1.00 71.00 277 GLN A O 1
ATOM 2194 N N . SER A 1 278 ? -0.141 2.313 -27.348 1.00 67.88 278 SER A N 1
ATOM 2195 C CA . SER A 1 278 ? -0.208 3.719 -26.940 1.00 67.88 278 SER A CA 1
ATOM 2196 C C . SER A 1 278 ? -0.588 4.596 -28.133 1.00 67.88 278 SER A C 1
ATOM 2198 O O . SER A 1 278 ? -0.068 4.403 -29.236 1.00 67.88 278 SER A O 1
ATOM 2200 N N . GLU A 1 279 ? -1.433 5.603 -27.894 1.00 69.62 279 GLU A N 1
ATOM 2201 C CA . GLU A 1 279 ? -1.759 6.639 -28.886 1.00 69.62 279 GLU A CA 1
ATOM 2202 C C . GLU A 1 279 ? -0.501 7.386 -29.361 1.00 69.62 279 GLU A C 1
ATOM 2204 O O . GLU A 1 279 ? -0.403 7.820 -30.509 1.00 69.62 279 GLU A O 1
ATOM 2209 N N . GLN A 1 280 ? 0.518 7.462 -28.500 1.00 72.38 280 GLN A N 1
ATOM 2210 C CA . GLN A 1 280 ? 1.850 7.932 -28.847 1.00 72.38 280 GLN A CA 1
ATOM 2211 C C . GLN A 1 280 ? 2.738 6.737 -29.216 1.00 72.38 280 GLN A C 1
ATOM 2213 O O . GLN A 1 280 ? 3.415 6.170 -28.361 1.00 72.38 280 GLN A O 1
ATOM 2218 N N . PHE A 1 281 ? 2.805 6.378 -30.503 1.00 72.94 281 PHE A N 1
ATOM 2219 C CA . PHE A 1 281 ? 3.576 5.218 -30.993 1.00 72.94 281 PHE A CA 1
ATOM 2220 C C . PHE A 1 281 ? 5.024 5.134 -30.485 1.00 72.94 281 PHE A C 1
ATOM 2222 O O . PHE A 1 281 ? 5.530 4.032 -30.277 1.00 72.94 281 PHE A O 1
ATOM 2229 N N . LYS A 1 282 ? 5.676 6.281 -30.239 1.00 76.88 282 LYS A N 1
ATOM 2230 C CA . LYS A 1 282 ? 7.029 6.365 -29.657 1.00 76.88 282 LYS A CA 1
ATOM 2231 C C . LYS A 1 282 ? 7.155 5.690 -28.286 1.00 76.88 282 LYS A C 1
ATOM 2233 O O . LYS A 1 282 ? 8.266 5.381 -27.870 1.00 76.88 282 LYS A O 1
ATOM 2238 N N . ASN A 1 283 ? 6.040 5.498 -27.584 1.00 80.75 283 ASN A N 1
ATOM 2239 C CA . ASN A 1 283 ? 6.011 4.921 -26.253 1.00 80.75 283 ASN A CA 1
ATOM 2240 C C . ASN A 1 283 ? 5.801 3.418 -26.261 1.00 80.75 283 ASN A C 1
ATOM 2242 O O . ASN A 1 283 ? 6.000 2.829 -25.211 1.00 80.75 283 ASN A O 1
ATOM 2246 N N . ASN A 1 284 ? 5.435 2.792 -27.385 1.00 84.06 284 ASN A N 1
ATOM 2247 C CA . ASN A 1 284 ? 5.167 1.354 -27.446 1.00 84.06 284 ASN A CA 1
ATOM 2248 C C . ASN A 1 284 ? 6.383 0.519 -27.024 1.00 84.06 284 ASN A C 1
ATOM 2250 O O . ASN A 1 284 ? 7.493 0.737 -27.503 1.00 84.06 284 ASN A O 1
ATOM 2254 N N . GLY A 1 285 ? 6.153 -0.463 -26.149 1.00 87.62 285 GLY A N 1
ATOM 2255 C CA . GLY A 1 285 ? 7.201 -1.331 -25.618 1.00 87.62 285 GLY A CA 1
ATOM 2256 C C . GLY A 1 285 ? 8.042 -0.702 -24.507 1.00 87.62 285 GLY A C 1
ATOM 2257 O O . GLY A 1 285 ? 8.947 -1.374 -24.013 1.00 87.62 285 GLY A O 1
ATOM 2258 N N . LYS A 1 286 ? 7.756 0.543 -24.096 1.00 90.12 286 LYS A N 1
ATOM 2259 C CA . LYS A 1 286 ? 8.390 1.158 -22.925 1.00 90.12 286 LYS A CA 1
ATOM 2260 C C . LYS A 1 286 ? 7.827 0.577 -21.631 1.00 90.12 286 LYS A C 1
ATOM 2262 O O . LYS A 1 286 ? 6.621 0.339 -21.550 1.00 90.12 286 LYS A O 1
ATOM 2267 N N . PRO A 1 287 ? 8.656 0.374 -20.597 1.00 92.44 287 PRO A N 1
ATOM 2268 C CA . PRO A 1 287 ? 8.170 0.052 -19.264 1.00 92.44 287 PRO A CA 1
ATOM 2269 C C . PRO A 1 287 ? 7.206 1.103 -18.718 1.00 92.44 287 PRO A C 1
ATOM 2271 O O . PRO A 1 287 ? 7.431 2.307 -18.870 1.00 92.44 287 PRO A O 1
ATOM 2274 N N . PHE A 1 288 ? 6.182 0.632 -18.013 1.00 92.44 288 PHE A N 1
ATOM 2275 C CA . PHE A 1 288 ? 5.403 1.475 -17.119 1.00 92.44 288 PHE A CA 1
ATOM 2276 C C . PHE A 1 288 ? 6.155 1.700 -15.802 1.00 92.44 288 PHE A C 1
ATOM 2278 O O . PHE A 1 288 ? 6.774 0.777 -15.256 1.00 92.44 288 PHE A O 1
ATOM 2285 N N . ILE A 1 289 ? 6.040 2.906 -15.259 1.00 91.88 289 ILE A N 1
ATOM 2286 C CA . ILE A 1 289 ? 6.598 3.327 -13.976 1.00 91.88 289 ILE A CA 1
ATOM 2287 C C . ILE A 1 289 ? 5.452 3.884 -13.134 1.00 91.88 289 ILE A C 1
ATOM 2289 O O . ILE A 1 289 ? 4.643 4.681 -13.607 1.00 91.88 289 ILE A O 1
ATOM 2293 N N . TYR A 1 290 ? 5.379 3.449 -11.881 1.00 91.44 290 TYR A N 1
ATOM 2294 C CA . TYR A 1 290 ? 4.540 4.106 -10.891 1.00 91.44 290 TYR A CA 1
ATOM 2295 C C . TYR A 1 290 ? 5.240 5.374 -10.408 1.00 91.44 290 TYR A C 1
ATOM 2297 O O . TYR A 1 290 ? 6.421 5.325 -10.067 1.00 91.44 290 TYR A O 1
ATOM 2305 N N . VAL A 1 291 ? 4.493 6.473 -10.369 1.00 87.25 291 VAL A N 1
ATOM 2306 C CA . VAL A 1 291 ? 4.921 7.783 -9.873 1.00 87.25 291 VAL A CA 1
ATOM 2307 C C . VAL A 1 291 ? 4.023 8.187 -8.691 1.00 87.25 291 VAL A C 1
ATOM 2309 O O . VAL A 1 291 ? 3.010 7.540 -8.408 1.00 87.25 291 VAL A O 1
ATOM 2312 N N . ASN A 1 292 ? 4.366 9.260 -7.981 1.00 78.81 292 ASN A N 1
ATOM 2313 C CA . ASN A 1 292 ? 3.627 9.750 -6.819 1.00 78.81 292 ASN A CA 1
ATOM 2314 C C . ASN A 1 292 ? 2.093 9.811 -7.007 1.00 78.81 292 ASN A C 1
ATOM 2316 O O . ASN A 1 292 ? 1.558 10.098 -8.077 1.00 78.81 292 ASN A O 1
ATOM 2320 N N . GLY A 1 293 ? 1.359 9.535 -5.924 1.00 71.19 293 GLY A N 1
ATOM 2321 C CA . GLY A 1 293 ? -0.101 9.685 -5.889 1.00 71.19 293 GLY A CA 1
ATOM 2322 C C . GLY A 1 293 ? -0.891 8.674 -6.732 1.00 71.19 293 GLY A C 1
ATOM 2323 O O . GLY A 1 293 ? -2.079 8.884 -6.975 1.00 71.19 293 GLY A O 1
ATOM 2324 N N . GLY A 1 294 ? -0.270 7.577 -7.179 1.00 78.62 294 GLY A N 1
ATOM 2325 C CA . GLY A 1 294 ? -0.948 6.581 -8.018 1.00 78.62 294 GLY A CA 1
ATOM 2326 C C . GLY A 1 294 ? -0.952 6.918 -9.505 1.00 78.62 294 GLY A C 1
ATOM 2327 O O . GLY A 1 294 ? -1.663 6.257 -10.264 1.00 78.62 294 GLY A O 1
ATOM 2328 N N . TYR A 1 295 ? -0.176 7.919 -9.922 1.00 85.50 295 TYR A N 1
ATOM 2329 C CA . TYR A 1 295 ? 0.056 8.206 -11.331 1.00 85.50 295 TYR A CA 1
ATOM 2330 C C . TYR A 1 295 ? 0.908 7.098 -11.964 1.00 85.50 295 TYR A C 1
ATOM 2332 O O . TYR A 1 295 ? 1.787 6.518 -11.322 1.00 85.50 295 TYR A O 1
ATOM 2340 N N . ILE A 1 296 ? 0.613 6.773 -13.219 1.00 88.50 296 ILE A N 1
ATOM 2341 C CA . ILE A 1 296 ? 1.334 5.761 -13.990 1.00 88.50 296 ILE A CA 1
ATOM 2342 C C . ILE A 1 296 ? 1.860 6.441 -15.244 1.00 88.50 296 ILE A C 1
ATOM 2344 O O . ILE A 1 296 ? 1.075 6.959 -16.037 1.00 88.50 296 ILE A O 1
ATOM 2348 N N . ASP A 1 297 ? 3.174 6.398 -15.429 1.00 87.81 297 ASP A N 1
ATOM 2349 C CA . ASP A 1 297 ? 3.843 6.960 -16.597 1.00 87.81 297 ASP A CA 1
ATOM 2350 C C . ASP A 1 297 ? 4.753 5.931 -17.273 1.00 87.81 297 ASP A C 1
ATOM 2352 O O . ASP A 1 297 ? 4.783 4.746 -16.940 1.00 87.81 297 ASP A O 1
ATOM 2356 N N . THR A 1 298 ? 5.496 6.407 -18.254 1.00 86.94 298 THR A N 1
ATOM 2357 C CA . THR A 1 298 ? 6.604 5.759 -18.922 1.00 86.94 298 THR A CA 1
ATOM 2358 C C . THR A 1 298 ? 7.903 6.468 -18.547 1.00 86.94 298 THR A C 1
ATOM 2360 O O . THR A 1 298 ? 7.918 7.530 -17.926 1.00 86.94 298 THR A O 1
ATOM 2363 N N . ILE A 1 299 ? 9.024 5.890 -18.960 1.00 77.69 299 ILE A N 1
ATOM 2364 C CA . ILE A 1 299 ? 10.366 6.396 -18.656 1.00 77.69 299 ILE A CA 1
ATOM 2365 C C . ILE A 1 299 ? 10.697 7.800 -19.188 1.00 77.69 299 ILE A C 1
ATOM 2367 O O . ILE A 1 299 ? 11.731 8.352 -18.833 1.00 77.69 299 ILE A O 1
ATOM 2371 N N . ASP A 1 300 ? 9.840 8.414 -20.002 1.00 68.19 300 ASP A N 1
ATOM 2372 C CA . ASP A 1 300 ? 10.078 9.778 -20.488 1.00 68.19 300 ASP A CA 1
ATOM 2373 C C . ASP A 1 300 ? 9.928 10.839 -19.373 1.00 68.19 300 ASP A C 1
ATOM 2375 O O . ASP A 1 300 ? 10.416 11.958 -19.531 1.00 68.19 300 ASP A O 1
ATOM 2379 N N . MET A 1 301 ? 9.308 10.491 -18.236 1.00 60.03 301 MET A N 1
ATOM 2380 C CA . MET A 1 301 ? 9.136 11.360 -17.065 1.00 60.03 301 MET A CA 1
ATOM 2381 C C . MET A 1 301 ? 9.957 10.840 -15.869 1.00 60.03 301 MET A C 1
ATOM 2383 O O . MET A 1 301 ? 9.424 10.277 -14.914 1.00 60.03 301 MET A O 1
ATOM 2387 N N . ILE A 1 302 ? 11.283 11.005 -15.907 1.00 64.06 302 ILE A N 1
ATOM 2388 C CA . ILE A 1 302 ? 12.151 10.763 -14.737 1.00 64.06 302 ILE A CA 1
ATOM 2389 C C . ILE A 1 302 ? 12.181 12.047 -13.905 1.00 64.06 302 ILE A C 1
ATOM 2391 O O . ILE A 1 302 ? 12.645 13.078 -14.388 1.00 64.06 302 ILE A O 1
ATOM 2395 N N . LEU A 1 303 ? 11.711 11.997 -12.657 1.00 58.38 303 LEU A N 1
ATOM 2396 C CA . LEU A 1 303 ? 11.640 13.164 -11.763 1.00 58.38 303 LEU A CA 1
ATOM 2397 C C . LEU A 1 303 ? 13.000 13.544 -11.142 1.00 58.38 303 LEU A C 1
ATOM 2399 O O . LEU A 1 303 ? 13.051 14.183 -10.102 1.00 58.38 303 LEU A O 1
ATOM 2403 N N . GLY A 1 304 ? 14.117 13.160 -11.762 1.00 58.69 304 GLY A N 1
ATOM 2404 C CA . GLY A 1 304 ? 15.463 13.312 -11.194 1.00 58.69 304 GLY A CA 1
ATOM 2405 C C . GLY A 1 304 ? 15.795 12.313 -10.076 1.00 58.69 304 GLY A C 1
ATOM 2406 O O . GLY A 1 304 ? 16.971 12.131 -9.775 1.00 58.69 304 GLY A O 1
ATOM 2407 N N . ASP A 1 305 ? 14.795 11.617 -9.529 1.00 65.62 305 ASP A N 1
ATO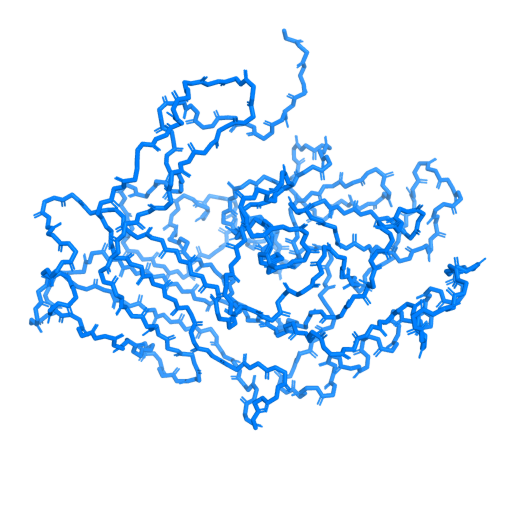M 2408 C CA . ASP A 1 305 ? 14.959 10.599 -8.490 1.00 65.62 305 ASP A CA 1
ATOM 2409 C C . ASP A 1 305 ? 15.335 9.217 -9.067 1.00 65.62 305 ASP A C 1
ATOM 2411 O O . ASP A 1 305 ? 15.075 8.881 -10.229 1.00 65.62 305 ASP A O 1
ATOM 2415 N N . GLY A 1 306 ? 15.944 8.373 -8.230 1.00 81.31 306 GLY A N 1
ATOM 2416 C CA . GLY A 1 306 ? 16.153 6.961 -8.549 1.00 81.31 306 GLY A CA 1
ATOM 2417 C C . GLY A 1 306 ? 14.821 6.215 -8.718 1.00 81.31 306 GLY A C 1
ATOM 2418 O O . GLY A 1 306 ? 13.860 6.473 -7.990 1.00 81.31 306 GLY A O 1
ATOM 2419 N N . ILE A 1 307 ? 14.764 5.257 -9.650 1.00 89.12 307 ILE A N 1
ATOM 2420 C CA . ILE A 1 307 ? 13.622 4.340 -9.798 1.00 89.12 307 ILE A CA 1
ATOM 2421 C C . ILE A 1 307 ? 13.922 3.075 -9.001 1.00 89.12 307 ILE A C 1
ATOM 2423 O O . ILE A 1 307 ? 14.900 2.381 -9.276 1.00 89.12 307 ILE A O 1
ATOM 2427 N N . PHE A 1 308 ? 13.068 2.746 -8.040 1.00 93.00 308 PHE A N 1
ATOM 2428 C CA . PHE A 1 308 ? 13.278 1.632 -7.117 1.00 93.00 308 PHE A CA 1
ATOM 2429 C C . PHE A 1 308 ? 12.396 0.426 -7.464 1.00 93.00 308 PHE A C 1
ATOM 2431 O O . PHE A 1 308 ? 11.564 0.457 -8.376 1.00 93.00 308 PHE A O 1
ATOM 2438 N N . ALA A 1 309 ? 12.570 -0.664 -6.717 1.00 95.50 309 ALA A N 1
ATOM 2439 C CA . ALA A 1 309 ? 11.673 -1.811 -6.751 1.00 95.50 309 ALA A CA 1
ATOM 2440 C C . ALA A 1 309 ? 10.864 -1.889 -5.452 1.00 95.50 309 ALA A C 1
ATOM 2442 O O . ALA A 1 309 ? 11.415 -1.856 -4.351 1.00 95.50 309 ALA A O 1
ATOM 2443 N N . ALA A 1 310 ? 9.552 -2.051 -5.592 1.00 96.88 310 ALA A N 1
ATOM 2444 C CA . ALA A 1 310 ? 8.680 -2.495 -4.517 1.00 96.88 310 ALA A CA 1
ATOM 2445 C C . ALA A 1 310 ? 8.041 -3.794 -4.963 1.00 96.88 310 ALA A C 1
ATOM 2447 O O . ALA A 1 310 ? 7.454 -3.833 -6.029 1.00 96.88 310 ALA A O 1
ATOM 2448 N N . CYS A 1 311 ? 8.190 -4.862 -4.197 1.00 98.38 311 CYS A N 1
ATOM 2449 C CA . CYS A 1 311 ? 7.793 -6.205 -4.594 1.00 98.38 311 CYS A CA 1
ATOM 2450 C C . CYS A 1 311 ? 6.494 -6.590 -3.904 1.00 98.38 311 CYS A C 1
ATOM 2452 O O . CYS A 1 311 ? 6.330 -6.299 -2.723 1.00 98.38 311 CYS A O 1
ATOM 2454 N N . VAL A 1 312 ? 5.595 -7.284 -4.600 1.00 98.25 312 VAL A N 1
ATOM 2455 C CA . VAL A 1 312 ? 4.279 -7.662 -4.066 1.00 98.25 312 VAL A CA 1
ATOM 2456 C C . VAL A 1 312 ? 4.098 -9.174 -4.053 1.00 98.25 312 VAL A C 1
ATOM 2458 O O . VAL A 1 312 ? 4.601 -9.876 -4.934 1.00 98.25 312 VAL A O 1
ATOM 2461 N N . THR A 1 313 ? 3.380 -9.680 -3.053 1.00 95.69 313 THR A N 1
ATOM 2462 C CA . THR A 1 313 ? 2.904 -11.068 -3.055 1.00 95.69 313 THR A CA 1
ATOM 2463 C C . THR A 1 313 ? 1.912 -11.336 -4.198 1.00 95.69 313 THR A C 1
ATOM 2465 O O . THR A 1 313 ? 1.272 -10.392 -4.665 1.00 95.69 313 THR A O 1
ATOM 2468 N N . PRO A 1 314 ? 1.746 -12.598 -4.638 1.00 79.25 314 PRO A N 1
ATOM 2469 C CA . PRO A 1 314 ? 0.803 -12.959 -5.698 1.00 79.25 314 PRO A CA 1
ATOM 2470 C C . PRO A 1 314 ? -0.637 -12.506 -5.440 1.00 79.25 314 PRO A C 1
ATOM 2472 O O . PRO A 1 314 ? -1.095 -12.586 -4.275 1.00 79.25 314 PRO A O 1
#

Secondary structure (DSSP, 8-state):
-----SS----SS--S---S--------BSGGGGGTSPSPSEEETT-EEEE--SSS-HHHHHHHH-SEEE-TT--S-EEEEEEEEPPPBP-SSSSPSSSB---EEEEEEEE---TT-S------EEEEEESSTT--SEEEEEEE-EEEEEEEEEESS-SSTTPPPP-SHHHHHHHHHHHHHHHHHT-TT-BPPPHHHH-----TTT---S-TT---SSPPSS--EEETTEEE--HHHHH-----GGGT-TT--TT----TT-S---SEEEEEEE--S-SSGGGTTPEEEEEGGGEEEETT---SSPEEEEEE--

Sequence (314 aa):
DDGSDYGDYRGYPSKGIKVLRATNSGNYQGETSITKNNFPTTGSHGLYFYLLLGGITPEAVLAANGRTIKSVEGGNVSLSLSVSKTTEWEHGGHGPYPYGLAEPAIKITLIGPRFNSTDKSFRPMTFRLYADSNKSTLIYEFKLMRWFIANPEIIFNNENENSRPISSNDEALNYQAKARDYCKSLGSGYRLPDVNDFSNTNPDYGWIGGYVNSYGSYARRQLSYQKNGKWIGGIANEWGCMAEDDLYDPGHNMLCQTYTGTDWQSYQYWTNNVTSQSEQFKNNGKPFIYVNGGYIDTIDMILGDGIFAACVTP

Foldseek 3Di:
DPPPPPQVPPDPPDPALDAPDAPDADAQADPVVQNRADDDQEEEALFKDWDDDDPAALVLQCVQQPQWWAFPVGDFKIKGKDWDWDDFDPDPPPDDVRSDDTHTTIMIGIHGDEPPDPDPADAKTKTWTASHNVRPHTDDMYIHHKYKYWALPDFLQDPDLPDDGDDDQVSQVVSLVVLQVSQCVSPNQKGFAALQQAAQADELLARCQHDNPDNDQAGRQTYWGDYPNDIHHHDCSPRFFEAAPPQPDVPDPPQDDYRHPGNRHFQKEWHNDAGDPRPPPVRHSFTWIHGGGSGIDGSVDDVSDGYTTMIMHD